Protein AF-A0A9P9TJP5-F1 (afdb_monomer_lite)

Foldseek 3Di:
DVVLLVVLVVVVVVVVVVVVVVVVVVVVVVVVVVVVPPPDDDDDDDDPPPPDDDDDDDDDDDDDDDDDPPDDDPDDDDDPDDPDDDDPPDPCVVVDPPDDPVNVVLVVVLVVLVVVLVVLVVVLVVLVVVLVVLVVVLVVLVVQLVVLVCVLVVLSVVCSVVVHPRPVVVSVVSVVSNVVSVVVNVVSVVVNVVSVVVSVVSVVVSVVSVVVSVVSVCVVVVPPPPDDPPPPPDDPDDDDDDDDDDDDDDDDDDDDDDDDD

Structure (mmCIF, N/CA/C/O backbone):
data_AF-A0A9P9TJP5-F1
#
_entry.id   AF-A0A9P9TJP5-F1
#
loop_
_atom_site.group_PDB
_atom_site.id
_atom_site.type_symbol
_atom_site.label_atom_id
_atom_site.label_alt_id
_atom_site.label_comp_id
_atom_site.label_asym_id
_atom_site.label_entity_id
_atom_site.label_seq_id
_atom_site.pdbx_PDB_ins_code
_atom_site.Cartn_x
_atom_site.Cartn_y
_atom_site.Cartn_z
_atom_site.occupancy
_atom_site.B_iso_or_equiv
_atom_site.auth_seq_id
_atom_site.auth_comp_id
_atom_site.auth_asym_id
_atom_site.auth_atom_id
_atom_site.pdbx_PDB_model_num
ATOM 1 N N . MET A 1 1 ? -28.609 -0.568 48.555 1.00 55.34 1 MET A N 1
ATOM 2 C CA . MET A 1 1 ? -27.892 0.025 47.401 1.00 55.34 1 MET A CA 1
ATOM 3 C C . MET A 1 1 ? -26.469 -0.515 47.238 1.00 55.34 1 MET A C 1
ATOM 5 O O . MET A 1 1 ? -26.142 -0.901 46.127 1.00 55.34 1 MET A O 1
ATOM 9 N N . ALA A 1 2 ? -25.665 -0.672 48.301 1.00 67.94 2 ALA A N 1
ATOM 10 C CA . ALA A 1 2 ? -24.298 -1.223 48.205 1.00 67.94 2 ALA A CA 1
ATOM 11 C C . ALA A 1 2 ? -24.188 -2.602 47.506 1.00 67.94 2 ALA A C 1
ATOM 13 O O . ALA A 1 2 ? -23.255 -2.835 46.747 1.00 67.94 2 ALA A O 1
ATOM 14 N N . SER A 1 3 ? -25.172 -3.492 47.692 1.00 76.88 3 SER A N 1
ATOM 15 C CA . SER A 1 3 ? -25.150 -4.842 47.100 1.00 76.88 3 SER A CA 1
ATOM 16 C C . SER A 1 3 ? -25.298 -4.869 45.570 1.00 76.88 3 SER A C 1
ATOM 18 O O . SER A 1 3 ? -24.754 -5.765 44.933 1.00 76.88 3 SER A O 1
ATOM 20 N N . ASN A 1 4 ? -25.989 -3.894 44.965 1.00 72.81 4 ASN A N 1
ATOM 21 C CA . ASN A 1 4 ? -26.177 -3.870 43.508 1.00 72.81 4 ASN A CA 1
ATOM 22 C C . ASN A 1 4 ? -24.937 -3.319 42.790 1.00 72.81 4 ASN A C 1
ATOM 24 O O . ASN A 1 4 ? -24.570 -3.797 41.724 1.00 72.81 4 ASN A O 1
ATOM 28 N N . LYS A 1 5 ? -24.247 -2.363 43.423 1.00 70.62 5 LYS A N 1
ATOM 29 C CA . LYS A 1 5 ? -23.007 -1.771 42.912 1.00 70.62 5 LYS A CA 1
ATOM 30 C C . LYS A 1 5 ? -21.866 -2.789 42.843 1.00 70.62 5 LYS A C 1
ATOM 32 O O . LYS A 1 5 ? -21.148 -2.814 41.854 1.00 70.62 5 LYS A O 1
ATOM 37 N N . ALA A 1 6 ? -21.760 -3.664 43.849 1.00 77.88 6 ALA A N 1
ATOM 38 C CA . ALA A 1 6 ? -20.784 -4.755 43.858 1.00 77.88 6 ALA A CA 1
ATOM 39 C C . ALA A 1 6 ? -21.024 -5.765 42.720 1.00 77.88 6 ALA A C 1
ATOM 41 O O . ALA A 1 6 ? -20.089 -6.133 42.024 1.00 77.88 6 ALA A O 1
ATOM 42 N N . LYS A 1 7 ? -22.285 -6.141 42.459 1.00 78.25 7 LYS A N 1
ATOM 43 C CA . LYS A 1 7 ? -22.620 -7.064 41.359 1.00 78.25 7 LYS A CA 1
ATOM 44 C C . LYS A 1 7 ? -22.327 -6.491 39.972 1.00 78.25 7 LYS A C 1
ATOM 46 O O . LYS A 1 7 ? -21.914 -7.232 39.090 1.00 78.25 7 LYS A O 1
ATOM 51 N N . ILE A 1 8 ? -22.567 -5.193 39.775 1.00 72.56 8 ILE A N 1
ATOM 52 C CA . ILE A 1 8 ? -22.266 -4.521 38.502 1.00 72.56 8 ILE A CA 1
ATOM 53 C C . ILE A 1 8 ? -20.749 -4.417 38.302 1.00 72.56 8 ILE A C 1
ATOM 55 O O . ILE A 1 8 ? -20.281 -4.625 37.189 1.00 72.56 8 ILE A O 1
ATOM 59 N N . ALA A 1 9 ? -19.986 -4.138 39.365 1.00 75.00 9 ALA A N 1
ATOM 60 C CA . ALA A 1 9 ? -18.526 -4.094 39.300 1.00 75.00 9 ALA A CA 1
ATOM 61 C C . ALA A 1 9 ? -17.929 -5.451 38.887 1.00 75.00 9 ALA A C 1
ATOM 63 O O . ALA A 1 9 ? -17.186 -5.493 37.912 1.00 75.00 9 ALA A O 1
ATOM 64 N N . ASP A 1 10 ? -18.349 -6.550 39.527 1.00 81.25 10 ASP A N 1
ATOM 65 C CA . ASP A 1 10 ? -17.880 -7.902 39.177 1.00 81.25 10 ASP A CA 1
ATOM 66 C C . ASP A 1 10 ? -18.183 -8.259 37.708 1.00 81.25 10 ASP A C 1
ATOM 68 O O . ASP A 1 10 ? -17.332 -8.793 37.001 1.00 81.25 10 ASP A O 1
ATOM 72 N N . GLN A 1 11 ? -19.376 -7.913 37.203 1.00 78.50 11 GLN A N 1
ATOM 73 C CA . GLN A 1 11 ? -19.731 -8.169 35.799 1.00 78.50 11 GLN A CA 1
ATOM 74 C C . GLN A 1 11 ? -18.896 -7.352 34.807 1.00 78.50 11 GLN A C 1
ATOM 76 O O . GLN A 1 11 ? -18.580 -7.840 33.722 1.00 78.50 11 GLN A O 1
ATOM 81 N N . VAL A 1 12 ? -18.557 -6.107 35.147 1.00 77.69 12 VAL A N 1
ATOM 82 C CA . VAL A 1 12 ? -17.705 -5.263 34.298 1.00 77.69 12 VAL A CA 1
ATOM 83 C C . VAL A 1 12 ? -16.277 -5.803 34.274 1.00 77.69 12 VAL A C 1
ATOM 85 O O . VAL A 1 12 ? -15.683 -5.865 33.197 1.00 77.69 12 VAL A O 1
ATOM 88 N N . ASP A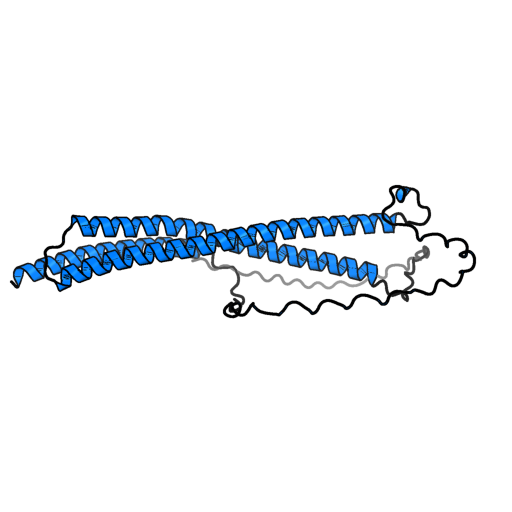 1 13 ? -15.755 -6.247 35.417 1.00 83.31 13 ASP A N 1
ATOM 89 C CA . ASP A 1 13 ? -14.414 -6.825 35.513 1.00 83.31 13 ASP A CA 1
ATOM 90 C C . ASP A 1 13 ? -14.290 -8.120 34.699 1.00 83.31 13 ASP A C 1
ATOM 92 O O . ASP A 1 13 ? -13.306 -8.287 33.976 1.00 83.31 13 ASP A O 1
ATOM 96 N N . ASP A 1 14 ? -15.310 -8.984 34.702 1.00 83.50 14 ASP A N 1
ATOM 97 C CA . ASP A 1 14 ? -15.335 -10.195 33.870 1.00 83.50 14 ASP A CA 1
ATOM 98 C C . ASP A 1 14 ? -15.292 -9.874 32.365 1.00 83.50 14 ASP A C 1
ATOM 100 O O . ASP A 1 14 ? -14.544 -10.499 31.602 1.00 83.50 14 ASP A O 1
ATOM 104 N N . VAL A 1 15 ? -16.060 -8.872 31.920 1.00 74.88 15 VAL A N 1
ATOM 105 C CA . VAL A 1 15 ? -16.084 -8.440 30.511 1.00 74.88 15 VAL A CA 1
ATOM 106 C C . VAL A 1 15 ? -14.749 -7.812 30.110 1.00 74.88 15 VAL A C 1
ATOM 108 O O . VAL A 1 15 ? -14.207 -8.129 29.047 1.00 74.88 15 VAL A O 1
ATOM 111 N N . LEU A 1 16 ? -14.183 -6.954 30.963 1.00 81.56 16 LEU A N 1
ATOM 112 C CA . LEU A 1 16 ? -12.881 -6.331 30.728 1.00 81.56 16 LEU A CA 1
ATOM 113 C C . LEU A 1 16 ? -11.752 -7.365 30.713 1.00 81.56 16 LEU A C 1
ATOM 115 O O . LEU A 1 16 ? -10.865 -7.286 29.862 1.00 81.56 16 LEU A O 1
ATOM 119 N N . TYR A 1 17 ? -11.803 -8.363 31.594 1.00 88.69 17 TYR A N 1
ATOM 120 C CA . TYR A 1 17 ? -10.845 -9.462 31.621 1.00 88.69 17 TYR A CA 1
ATOM 121 C C . TYR A 1 17 ? -10.898 -10.287 30.331 1.00 88.69 17 TYR A C 1
ATOM 123 O O . TYR A 1 17 ? -9.861 -10.540 29.710 1.00 88.69 17 TYR A O 1
ATOM 131 N N . PHE A 1 18 ? -12.099 -10.660 29.876 1.00 84.12 18 PHE A N 1
ATOM 132 C CA . PHE A 1 18 ? -12.271 -11.374 28.608 1.00 84.12 18 PHE A CA 1
ATOM 133 C C . PHE A 1 18 ? -11.741 -10.566 27.423 1.00 84.12 18 PHE A C 1
ATOM 135 O O . PHE A 1 18 ? -11.056 -11.110 26.552 1.00 84.12 18 PHE A O 1
ATOM 142 N N . TYR A 1 19 ? -12.014 -9.263 27.412 1.00 74.88 19 TYR A N 1
ATOM 143 C CA . TYR A 1 19 ? -11.527 -8.353 26.387 1.00 74.88 19 TYR A CA 1
ATOM 144 C C . TYR A 1 19 ? -9.994 -8.264 26.374 1.00 74.88 19 TYR A C 1
ATOM 146 O O . TYR A 1 19 ? -9.376 -8.442 25.322 1.00 74.88 19 TYR A O 1
ATOM 154 N N . ALA A 1 20 ? -9.369 -8.066 27.537 1.00 81.25 20 ALA A N 1
ATOM 155 C CA . ALA A 1 20 ? -7.916 -7.990 27.671 1.00 81.25 20 ALA A CA 1
ATOM 156 C C . ALA A 1 20 ? -7.234 -9.297 27.238 1.00 81.25 20 ALA A C 1
ATOM 158 O O . ALA A 1 20 ? -6.246 -9.274 26.504 1.00 81.25 20 ALA A O 1
ATOM 159 N N . LYS A 1 21 ? -7.801 -10.448 27.618 1.00 87.69 21 LYS A N 1
ATOM 160 C CA . LYS A 1 21 ? -7.305 -11.768 27.209 1.00 87.69 21 LYS A CA 1
ATOM 161 C C . LYS A 1 21 ? -7.376 -11.960 25.693 1.00 87.69 21 LYS A C 1
ATOM 163 O O . LYS A 1 21 ? -6.416 -12.441 25.092 1.00 87.69 21 LYS A O 1
ATOM 168 N N . LYS A 1 22 ? -8.483 -11.556 25.062 1.00 77.94 22 LYS A N 1
ATOM 169 C CA . LYS A 1 22 ? -8.657 -11.657 23.606 1.00 77.94 22 LYS A CA 1
ATOM 170 C C . LYS A 1 22 ? -7.701 -10.721 22.856 1.00 77.94 22 LYS A C 1
ATOM 172 O O . LYS A 1 22 ? -7.124 -11.131 21.851 1.00 77.94 22 LYS A O 1
ATOM 177 N N . GLN A 1 23 ? -7.466 -9.509 23.372 1.00 74.38 23 GLN A N 1
ATOM 178 C CA . GLN A 1 23 ? -6.441 -8.601 22.841 1.00 74.38 23 GLN A CA 1
ATOM 179 C C . GLN A 1 23 ? -5.034 -9.196 22.953 1.00 74.38 23 GLN A C 1
ATOM 181 O O . GLN A 1 23 ? -4.301 -9.195 21.970 1.00 74.38 23 GLN A O 1
ATOM 186 N N . ALA A 1 24 ? -4.666 -9.747 24.112 1.00 78.12 24 ALA A N 1
ATOM 187 C CA . ALA A 1 24 ? -3.354 -10.360 24.312 1.00 78.12 24 ALA A CA 1
ATOM 188 C C . ALA A 1 24 ? -3.109 -11.528 23.342 1.00 78.12 24 ALA A C 1
ATOM 190 O O . ALA A 1 24 ? -2.018 -11.659 22.790 1.00 78.12 24 ALA A O 1
ATOM 191 N N . GLN A 1 25 ? -4.137 -12.338 23.074 1.00 76.81 25 GLN A N 1
ATOM 192 C CA . GLN A 1 25 ? -4.056 -13.432 22.107 1.00 76.81 25 GLN A CA 1
ATOM 193 C C . GLN A 1 25 ? -3.889 -12.926 20.663 1.00 76.81 25 GLN A C 1
ATOM 195 O O . GLN A 1 25 ? -3.082 -13.473 19.913 1.00 76.81 25 GLN A O 1
ATOM 200 N N . ALA A 1 26 ? -4.589 -11.853 20.281 1.00 68.81 26 ALA A N 1
ATOM 201 C CA . ALA A 1 26 ? -4.410 -11.218 18.974 1.00 68.81 26 ALA A CA 1
ATOM 202 C C . ALA A 1 26 ? -2.996 -10.627 18.809 1.00 68.81 26 ALA A C 1
ATOM 204 O O . ALA A 1 26 ? -2.360 -10.829 17.774 1.00 68.81 26 ALA A O 1
ATOM 205 N N . SER A 1 27 ? -2.467 -9.971 19.846 1.00 69.81 27 SER A N 1
ATOM 206 C CA . SER A 1 27 ? -1.102 -9.431 19.859 1.00 69.81 27 SER A CA 1
ATOM 207 C C . SER A 1 27 ? -0.034 -10.527 19.811 1.00 69.81 27 SER A C 1
ATOM 209 O O . SER A 1 27 ? 0.959 -10.379 19.105 1.00 69.81 27 SER A O 1
ATOM 211 N N . SER A 1 28 ? -0.243 -11.651 20.506 1.00 74.62 28 SER A N 1
ATOM 212 C CA . SER A 1 28 ? 0.673 -12.801 20.479 1.00 74.62 28 SER A CA 1
ATOM 213 C C . SER A 1 28 ? 0.754 -13.441 19.090 1.00 74.62 28 SER A C 1
ATOM 215 O O . SER A 1 28 ? 1.852 -13.744 18.627 1.00 74.62 28 SER A O 1
ATOM 217 N N . ASN A 1 29 ? -0.375 -13.558 18.383 1.00 67.44 29 ASN A N 1
ATOM 218 C CA . ASN A 1 29 ? -0.398 -14.037 16.997 1.00 67.44 29 ASN A CA 1
ATOM 219 C C . ASN A 1 29 ? 0.298 -13.071 16.021 1.00 67.44 29 ASN A C 1
ATOM 221 O O . ASN A 1 29 ? 0.817 -13.506 14.995 1.00 67.44 29 ASN A O 1
ATOM 225 N N . ARG A 1 30 ? 0.317 -11.766 16.331 1.00 62.06 30 ARG A N 1
ATOM 226 C CA . ARG A 1 30 ? 1.052 -10.753 15.558 1.00 62.06 30 ARG A CA 1
ATOM 227 C C . ARG A 1 30 ? 2.561 -10.838 15.808 1.00 62.06 30 ARG A C 1
ATOM 229 O O . ARG A 1 30 ? 3.327 -10.813 14.853 1.00 62.06 30 ARG A O 1
ATOM 236 N N . ALA A 1 31 ? 2.984 -10.987 17.065 1.00 62.38 31 ALA A N 1
ATOM 237 C CA . ALA A 1 31 ? 4.399 -11.099 17.431 1.00 62.38 31 ALA A CA 1
ATOM 238 C C . ALA A 1 31 ? 5.060 -12.346 16.819 1.00 62.38 31 ALA A C 1
ATOM 240 O O . ALA A 1 31 ? 6.112 -12.236 16.199 1.00 62.38 31 ALA A O 1
ATOM 241 N N . ALA A 1 32 ? 4.384 -13.499 16.868 1.00 65.75 32 ALA A N 1
ATOM 242 C CA . ALA A 1 32 ? 4.883 -14.744 16.277 1.00 65.75 32 ALA A CA 1
ATOM 243 C C . ALA A 1 32 ? 5.072 -14.684 14.745 1.00 65.75 32 ALA A C 1
ATOM 245 O O . ALA A 1 32 ? 5.761 -15.527 14.178 1.00 65.75 32 ALA A O 1
ATOM 246 N N . ARG A 1 33 ? 4.458 -13.706 14.062 1.00 58.56 33 ARG A N 1
ATOM 247 C CA . ARG A 1 33 ? 4.657 -13.466 12.625 1.00 58.56 33 ARG A CA 1
ATOM 248 C C . ARG A 1 33 ? 5.819 -12.521 12.326 1.00 58.56 33 ARG A C 1
ATOM 250 O O . ARG A 1 33 ? 6.447 -12.682 11.287 1.00 58.56 33 ARG A O 1
ATOM 257 N N . HIS A 1 34 ? 6.119 -11.582 13.222 1.00 52.47 34 HIS A N 1
ATOM 258 C CA . HIS A 1 34 ? 7.249 -10.667 13.049 1.00 52.47 34 HIS A CA 1
ATOM 259 C C . HIS A 1 34 ? 8.606 -11.353 13.269 1.00 52.47 34 HIS A C 1
ATOM 261 O O . HIS A 1 34 ? 9.554 -11.006 12.574 1.00 52.47 34 HIS A O 1
ATOM 267 N N . ASP A 1 35 ? 8.697 -12.374 14.130 1.00 50.69 35 ASP A N 1
ATOM 268 C CA . ASP A 1 35 ? 9.959 -13.101 14.385 1.00 50.69 35 ASP A CA 1
ATOM 269 C C . ASP A 1 35 ? 10.493 -13.896 13.173 1.00 50.69 35 ASP A C 1
ATOM 271 O O . ASP A 1 35 ? 11.634 -14.346 13.184 1.00 50.69 35 ASP A O 1
ATOM 275 N N . LEU A 1 36 ? 9.711 -14.037 12.096 1.00 54.56 36 LEU A N 1
ATOM 276 C CA . LEU A 1 36 ? 10.149 -14.661 10.839 1.00 54.56 36 LEU A CA 1
ATOM 277 C C . LEU A 1 36 ? 10.711 -13.666 9.804 1.00 54.56 36 LEU A C 1
ATOM 279 O O . LEU A 1 36 ? 11.132 -14.100 8.734 1.00 54.56 36 LEU A O 1
ATOM 283 N N . LEU A 1 37 ? 10.714 -12.355 10.086 1.00 51.59 37 LEU A N 1
ATOM 284 C CA . LEU A 1 37 ? 11.046 -11.312 9.097 1.00 51.59 37 LEU A CA 1
ATOM 285 C C . LEU A 1 37 ? 12.111 -10.296 9.552 1.00 51.59 37 LEU A C 1
ATOM 287 O O . LEU A 1 37 ? 12.456 -9.391 8.792 1.00 51.59 37 LEU A O 1
ATOM 291 N N . VAL A 1 38 ? 12.679 -10.442 10.752 1.00 48.81 38 VAL A N 1
ATOM 292 C CA . VAL A 1 38 ? 13.713 -9.527 11.269 1.00 48.81 38 VAL A CA 1
ATOM 293 C C . VAL A 1 38 ? 15.116 -10.020 10.896 1.00 48.81 38 VAL A C 1
ATOM 295 O O . VAL A 1 38 ? 15.838 -10.526 11.741 1.00 48.81 38 VAL A O 1
ATOM 298 N N . GLU A 1 39 ? 15.508 -9.834 9.633 1.00 47.25 39 GLU A N 1
ATOM 299 C CA . GLU A 1 39 ? 16.928 -9.667 9.240 1.00 47.25 39 GLU A CA 1
ATOM 300 C C . GLU A 1 39 ? 17.150 -8.650 8.094 1.00 47.25 39 GLU A C 1
ATOM 302 O O . GLU A 1 39 ? 18.283 -8.437 7.670 1.00 47.25 39 GLU A O 1
ATOM 307 N N . ALA A 1 40 ? 16.122 -7.936 7.615 1.00 50.16 40 ALA A N 1
ATOM 308 C CA . ALA A 1 40 ? 16.287 -6.952 6.540 1.00 50.16 40 ALA A CA 1
ATOM 309 C C . ALA A 1 40 ? 16.298 -5.497 7.054 1.00 50.16 40 ALA A C 1
ATOM 311 O O . ALA A 1 40 ? 15.264 -4.861 7.226 1.00 50.16 40 ALA A O 1
ATOM 312 N N . ASP A 1 41 ? 17.514 -5.006 7.285 1.00 44.09 41 ASP A N 1
ATOM 313 C CA . ASP A 1 41 ? 17.998 -3.646 7.007 1.00 44.09 41 ASP A CA 1
ATOM 314 C C . ASP A 1 41 ? 17.177 -2.436 7.518 1.00 44.09 41 ASP A C 1
ATOM 316 O O . ASP A 1 41 ? 16.299 -1.871 6.861 1.00 44.09 41 ASP A O 1
ATOM 320 N N . VAL A 1 42 ? 17.562 -1.954 8.704 1.00 48.34 42 VAL A N 1
ATOM 321 C CA . VAL A 1 42 ? 17.176 -0.646 9.249 1.00 48.34 42 VAL A CA 1
ATOM 322 C C . VAL A 1 42 ? 18.023 0.438 8.573 1.00 48.34 42 VAL A C 1
ATOM 324 O O . VAL A 1 42 ? 19.074 0.829 9.079 1.00 48.34 42 VAL A O 1
ATOM 327 N N . ALA A 1 43 ? 17.559 0.960 7.438 1.00 48.50 43 ALA A N 1
ATOM 328 C CA . ALA A 1 43 ? 18.152 2.137 6.808 1.00 48.50 43 ALA A CA 1
ATOM 329 C C . ALA A 1 43 ? 17.085 3.187 6.453 1.00 48.50 43 ALA A C 1
ATOM 331 O O . ALA A 1 43 ? 16.342 3.052 5.489 1.00 48.50 43 ALA A O 1
ATOM 332 N N . SER A 1 44 ? 17.068 4.268 7.241 1.00 48.03 44 SER A N 1
ATOM 333 C CA . SER A 1 44 ? 16.574 5.612 6.898 1.00 48.03 44 SER A CA 1
ATOM 334 C C . SER A 1 44 ? 15.199 5.722 6.225 1.00 48.03 44 SER A C 1
ATOM 336 O O . SER A 1 44 ? 15.098 5.849 5.006 1.00 48.03 44 SER A O 1
ATOM 338 N N . GLN A 1 45 ? 14.139 5.849 7.029 1.00 40.75 45 GLN A N 1
ATOM 339 C CA . GLN A 1 45 ? 12.886 6.448 6.560 1.00 40.75 45 GLN A CA 1
ATOM 340 C C . GLN A 1 45 ? 13.051 7.974 6.393 1.00 40.75 45 GLN A C 1
ATOM 342 O O . GLN A 1 45 ? 13.350 8.658 7.376 1.00 40.75 45 GLN A O 1
ATOM 347 N N . PRO A 1 46 ? 12.846 8.550 5.193 1.00 47.69 46 PRO A N 1
ATOM 348 C CA . PRO A 1 46 ? 12.712 9.994 5.037 1.00 47.69 46 PRO A CA 1
ATOM 349 C C . PRO A 1 46 ? 11.342 10.460 5.560 1.00 47.69 46 PRO A C 1
ATOM 351 O O . PRO A 1 46 ? 10.308 9.872 5.246 1.00 47.69 46 PRO A O 1
ATOM 354 N N . SER A 1 47 ? 11.329 11.530 6.357 1.00 43.66 47 SER A N 1
ATOM 355 C CA . SER A 1 47 ? 10.109 12.164 6.871 1.00 43.66 47 SER A CA 1
ATOM 356 C C . SER A 1 47 ? 9.276 12.759 5.728 1.00 43.66 47 SER A C 1
ATOM 358 O O . SER A 1 47 ? 9.778 13.591 4.972 1.00 43.66 47 SER A O 1
ATOM 360 N N . PHE A 1 48 ? 8.006 12.370 5.626 1.00 48.75 48 PHE A N 1
ATOM 361 C CA . PHE A 1 48 ? 7.081 12.745 4.545 1.00 48.75 48 PHE A CA 1
ATOM 362 C C . PHE A 1 48 ? 6.158 13.942 4.877 1.00 48.75 48 PHE A C 1
ATOM 364 O O . PHE A 1 48 ? 5.120 14.109 4.245 1.00 48.75 48 PHE A O 1
ATOM 371 N N . ASP A 1 49 ? 6.525 14.809 5.824 1.00 43.53 49 ASP A N 1
ATOM 372 C CA . ASP A 1 49 ? 5.656 15.900 6.314 1.00 43.53 49 ASP A CA 1
ATOM 373 C C . ASP A 1 49 ? 5.687 17.200 5.474 1.00 43.53 49 ASP A C 1
ATOM 375 O O . ASP A 1 49 ? 5.427 18.282 5.992 1.00 43.53 49 ASP A O 1
ATOM 379 N N . ALA A 1 50 ? 5.997 17.150 4.173 1.00 49.66 50 ALA A N 1
ATOM 380 C CA . ALA A 1 50 ? 6.178 18.375 3.375 1.00 49.66 50 ALA A CA 1
ATOM 381 C C . ALA A 1 50 ? 5.608 18.311 1.948 1.00 49.66 50 ALA A C 1
ATOM 383 O O . ALA A 1 50 ? 6.283 18.687 0.991 1.00 49.66 50 ALA A O 1
ATOM 384 N N . ILE A 1 51 ? 4.368 17.845 1.779 1.00 48.16 51 ILE A N 1
ATOM 385 C CA . ILE A 1 51 ? 3.676 17.931 0.482 1.00 48.16 51 ILE A CA 1
ATOM 386 C C . ILE A 1 51 ? 2.235 18.420 0.667 1.00 48.16 51 ILE A C 1
ATOM 388 O O . ILE A 1 51 ? 1.289 17.724 0.323 1.00 48.16 51 ILE A O 1
ATOM 392 N N . ASP A 1 52 ? 2.060 19.616 1.230 1.00 45.25 52 ASP A N 1
ATOM 393 C CA . ASP A 1 52 ? 0.757 20.299 1.209 1.00 45.25 52 ASP A CA 1
ATOM 394 C C . ASP A 1 52 ? 0.908 21.808 0.954 1.00 45.25 52 ASP A C 1
ATOM 396 O O . ASP A 1 52 ? 0.390 22.655 1.672 1.00 45.25 52 ASP A O 1
ATOM 400 N N . GLU A 1 53 ? 1.685 22.154 -0.079 1.00 49.47 53 GLU A N 1
ATOM 401 C CA . GLU A 1 53 ? 1.797 23.535 -0.569 1.00 49.47 53 GLU A CA 1
ATOM 402 C C . GLU A 1 53 ? 1.939 23.585 -2.104 1.00 49.47 53 GLU A C 1
ATOM 404 O O . GLU A 1 53 ? 2.779 24.276 -2.676 1.00 49.47 53 GLU A O 1
ATOM 409 N N . LEU A 1 54 ? 1.109 22.815 -2.814 1.00 54.72 54 LEU A N 1
ATOM 410 C CA . LEU A 1 54 ? 0.931 22.965 -4.259 1.00 54.72 54 LEU A CA 1
ATOM 411 C C . LEU A 1 54 ? -0.429 23.602 -4.534 1.00 54.72 54 LEU A C 1
ATOM 413 O O . LEU A 1 54 ? -1.448 22.932 -4.430 1.00 54.72 54 LEU A O 1
ATOM 417 N N . HIS A 1 55 ? -0.394 24.893 -4.886 1.00 51.22 55 HIS A N 1
ATOM 418 C CA . HIS A 1 55 ? -1.298 25.672 -5.760 1.00 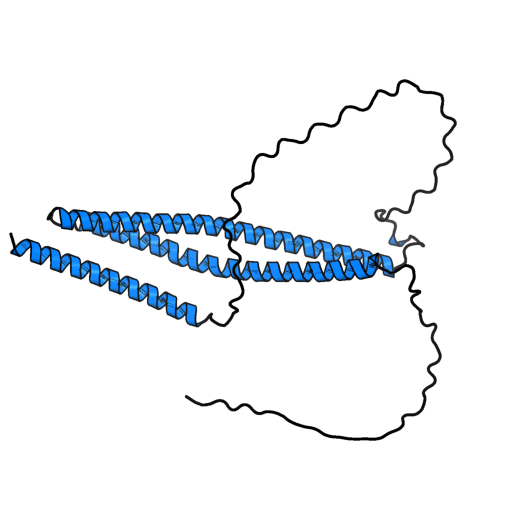51.22 55 HIS A CA 1
ATOM 419 C C . HIS A 1 55 ? -1.312 27.123 -5.241 1.00 51.22 55 HIS A C 1
ATOM 421 O O . HIS A 1 55 ? -1.702 27.385 -4.114 1.00 51.22 55 HIS A O 1
ATOM 427 N N . MET A 1 56 ? -0.861 28.139 -5.974 1.00 50.84 56 MET A N 1
ATOM 428 C CA . MET A 1 56 ? -1.410 28.598 -7.251 1.00 50.84 56 MET A CA 1
ATOM 429 C C . MET A 1 56 ? -0.324 29.375 -8.018 1.00 50.84 56 MET A C 1
ATOM 431 O O . MET A 1 56 ? -0.130 30.568 -7.786 1.00 50.84 56 MET A O 1
ATOM 435 N N . LEU A 1 57 ? 0.395 28.729 -8.940 1.00 52.09 57 LEU A N 1
ATOM 436 C CA . LEU A 1 57 ? 1.199 29.469 -9.915 1.00 52.09 57 LEU A CA 1
ATOM 437 C C . LEU A 1 57 ? 0.271 29.916 -11.047 1.00 52.09 57 LEU A C 1
ATOM 439 O O . LEU A 1 57 ? -0.289 29.090 -11.767 1.00 52.09 57 LEU A O 1
ATOM 443 N N . SER A 1 58 ? 0.081 31.231 -11.161 1.00 59.22 58 SER A N 1
ATOM 444 C CA . SER A 1 58 ? -0.669 31.869 -12.242 1.00 59.22 58 SER A CA 1
ATOM 445 C C . SER A 1 58 ? -0.194 31.367 -13.613 1.00 59.22 58 SER A C 1
ATOM 447 O O . SER A 1 58 ? 1.013 31.186 -13.804 1.00 59.22 58 SER A O 1
ATOM 449 N N . PRO A 1 59 ? -1.106 31.164 -14.582 1.00 71.06 59 PRO A N 1
ATOM 450 C CA . PRO A 1 59 ? -0.726 30.732 -15.920 1.00 71.06 59 PRO A CA 1
ATOM 451 C C . PRO A 1 59 ? 0.266 31.733 -16.538 1.00 71.06 59 PRO A C 1
ATOM 453 O O . PRO A 1 59 ? 0.102 32.946 -16.357 1.00 71.06 59 PRO A O 1
ATOM 456 N N . PRO A 1 60 ? 1.303 31.253 -17.250 1.00 75.06 60 PRO A N 1
ATOM 457 C CA . PRO A 1 60 ? 2.290 32.129 -17.862 1.00 75.06 60 PRO A CA 1
ATOM 458 C C . PRO A 1 60 ? 1.616 33.072 -18.875 1.00 75.06 60 PRO A C 1
ATOM 460 O O . PRO A 1 60 ? 0.686 32.660 -19.577 1.00 75.06 60 PRO A O 1
ATOM 463 N N . PRO A 1 61 ? 2.063 34.338 -18.966 1.00 76.00 61 PRO A N 1
ATOM 464 C CA . PRO A 1 61 ? 1.515 35.302 -19.911 1.00 76.00 61 PRO A CA 1
ATOM 465 C C . PRO A 1 61 ? 1.670 34.793 -21.348 1.00 76.00 61 PRO A C 1
ATOM 467 O O . PRO A 1 61 ? 2.737 34.319 -21.742 1.00 76.00 61 PRO A O 1
ATOM 470 N N . GLN A 1 62 ? 0.593 34.888 -22.132 1.00 75.56 62 GLN A N 1
ATOM 471 C CA . GLN A 1 62 ? 0.603 34.486 -23.537 1.00 75.56 62 GLN A CA 1
ATOM 472 C C . GLN A 1 62 ? 1.616 35.327 -24.338 1.00 75.56 62 GLN A C 1
ATOM 474 O O . GLN A 1 62 ? 1.658 36.550 -24.173 1.00 75.56 62 GLN A O 1
ATOM 479 N N . PRO A 1 63 ? 2.417 34.705 -25.222 1.00 76.50 63 PRO A N 1
ATOM 480 C CA . PRO A 1 63 ? 3.327 35.430 -26.099 1.00 76.50 63 PRO A CA 1
ATOM 481 C C . PRO A 1 63 ? 2.549 36.293 -27.103 1.00 76.50 63 PRO A C 1
ATOM 483 O O . PRO A 1 63 ? 1.530 35.874 -27.653 1.00 76.50 63 PRO A O 1
ATOM 486 N N . ALA A 1 64 ? 3.042 37.512 -27.336 1.00 77.50 64 ALA A N 1
ATOM 487 C CA . ALA A 1 64 ? 2.448 38.463 -28.271 1.00 77.50 64 ALA A CA 1
ATOM 488 C C . ALA A 1 64 ? 2.437 37.916 -29.715 1.00 77.50 64 ALA A C 1
ATOM 490 O O . ALA A 1 64 ? 3.376 37.219 -30.113 1.00 77.50 64 ALA A O 1
ATOM 491 N N . PRO A 1 65 ? 1.411 38.247 -30.523 1.00 75.81 65 PRO A N 1
ATOM 492 C CA . PRO A 1 65 ? 1.358 37.836 -31.919 1.00 75.81 65 PRO A CA 1
ATOM 493 C C . PRO A 1 65 ? 2.512 38.466 -32.720 1.00 75.81 65 PRO A C 1
ATOM 495 O O . PRO A 1 65 ? 2.854 39.632 -32.495 1.00 75.81 65 PRO A O 1
ATOM 498 N N . PRO A 1 66 ? 3.117 37.722 -33.664 1.00 77.38 66 PRO A N 1
ATOM 499 C CA . PRO A 1 66 ? 4.196 38.242 -34.489 1.00 77.38 66 PRO A CA 1
ATOM 500 C C . PRO A 1 66 ? 3.702 39.388 -35.392 1.00 77.38 66 PRO A C 1
ATOM 502 O O . PRO A 1 66 ? 2.560 39.360 -35.859 1.00 77.38 66 PRO A O 1
ATOM 505 N N . PRO A 1 67 ? 4.551 40.394 -35.670 1.00 68.56 67 PRO A N 1
ATOM 506 C CA . PRO A 1 67 ? 4.198 41.502 -36.547 1.00 68.56 67 PRO A CA 1
ATOM 507 C C . PRO A 1 67 ? 3.954 41.023 -37.985 1.00 68.56 67 PRO A C 1
ATOM 509 O O . PRO A 1 67 ? 4.750 40.273 -38.555 1.00 68.56 67 PRO A O 1
ATOM 512 N N . SER A 1 68 ? 2.860 41.500 -38.583 1.00 58.81 68 SER A N 1
ATOM 513 C CA . SER A 1 68 ? 2.485 41.233 -39.972 1.00 58.81 68 SER A CA 1
ATOM 514 C C . SER A 1 68 ? 3.560 41.734 -40.940 1.00 58.81 68 SER A C 1
ATOM 516 O O . SER A 1 68 ? 3.739 42.937 -41.130 1.00 58.81 68 SER A O 1
ATOM 518 N N . GLN A 1 69 ? 4.262 40.804 -41.588 1.00 57.59 69 GLN A N 1
ATOM 519 C CA . GLN A 1 69 ? 5.250 41.094 -42.627 1.00 57.59 69 GLN A CA 1
ATOM 520 C C . GLN A 1 69 ? 4.557 41.450 -43.953 1.00 57.59 69 GLN A C 1
ATOM 522 O O . GLN A 1 69 ? 4.493 40.655 -44.889 1.00 57.59 69 GLN A O 1
ATOM 527 N N . HIS A 1 70 ? 4.028 42.670 -44.053 1.00 55.88 70 HIS A N 1
ATOM 528 C CA . HIS A 1 70 ? 3.646 43.262 -45.335 1.00 55.88 70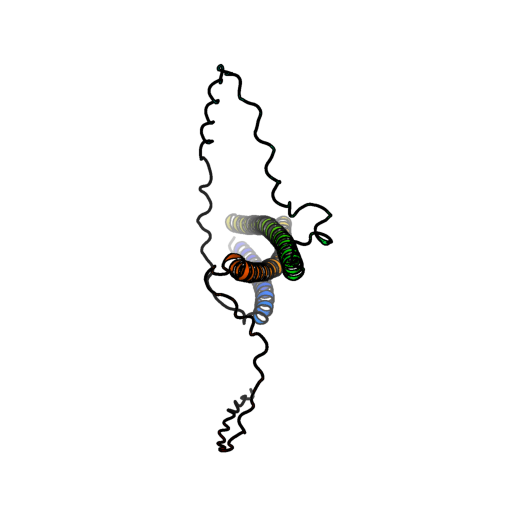 HIS A CA 1
ATOM 529 C C . HIS A 1 70 ? 4.868 43.927 -45.971 1.00 55.88 70 HIS A C 1
ATOM 531 O O . HIS A 1 70 ? 5.148 45.100 -45.752 1.00 55.88 70 HIS A O 1
ATOM 537 N N . GLY A 1 71 ? 5.617 43.151 -46.752 1.00 55.81 71 GLY A N 1
ATOM 538 C CA . GLY A 1 71 ? 6.794 43.645 -47.464 1.00 55.81 71 GLY A CA 1
ATOM 539 C C . GLY A 1 71 ? 7.411 42.578 -48.358 1.00 55.81 71 GLY A C 1
ATOM 540 O O . GLY A 1 71 ? 8.574 42.227 -48.198 1.00 55.81 71 GLY A O 1
ATOM 541 N N . ARG A 1 72 ? 6.619 42.006 -49.271 1.00 47.16 72 ARG A N 1
ATOM 542 C CA . ARG A 1 72 ? 7.082 40.977 -50.210 1.00 47.16 72 ARG A CA 1
ATOM 543 C C . ARG A 1 72 ? 7.875 41.641 -51.343 1.00 47.16 72 ARG A C 1
ATOM 545 O O . ARG A 1 72 ? 7.329 41.931 -52.402 1.00 47.16 72 ARG A O 1
ATOM 552 N N . ALA A 1 73 ? 9.158 41.906 -51.105 1.00 59.25 73 ALA A N 1
ATOM 553 C CA . ALA A 1 73 ? 10.122 42.080 -52.186 1.00 59.25 73 ALA A CA 1
ATOM 554 C C . ALA A 1 73 ? 10.308 40.722 -52.886 1.00 59.25 73 ALA A C 1
ATOM 556 O O . ALA A 1 73 ? 10.387 39.685 -52.226 1.00 59.25 73 ALA A O 1
ATOM 557 N N . ALA A 1 74 ? 10.309 40.721 -54.218 1.00 58.59 74 ALA A N 1
ATOM 558 C CA . ALA A 1 74 ? 10.466 39.519 -55.026 1.00 58.59 74 ALA A CA 1
ATOM 559 C C . ALA A 1 74 ? 11.828 38.863 -54.740 1.00 58.59 74 ALA A C 1
ATOM 561 O O . ALA A 1 74 ? 12.873 39.411 -55.088 1.00 58.59 74 ALA A O 1
ATOM 562 N N . LEU A 1 75 ? 11.805 37.709 -54.070 1.00 61.75 75 LEU A N 1
ATOM 563 C CA . LEU A 1 75 ? 12.989 36.894 -53.818 1.00 61.75 75 LEU A CA 1
ATOM 564 C C . LEU A 1 75 ? 13.395 36.172 -55.106 1.00 61.75 75 LEU A C 1
ATOM 566 O O . LEU A 1 75 ? 12.551 35.636 -55.826 1.00 61.75 75 LEU A O 1
ATOM 570 N N . ALA A 1 76 ? 14.699 36.189 -55.373 1.00 65.69 76 ALA A N 1
ATOM 571 C CA . ALA A 1 76 ? 15.369 35.404 -56.402 1.00 65.69 76 ALA A CA 1
ATOM 572 C C . ALA A 1 76 ? 14.974 33.911 -56.324 1.00 65.69 76 ALA A C 1
ATOM 574 O O . ALA A 1 76 ? 14.582 33.449 -55.247 1.00 65.69 76 ALA A O 1
ATOM 575 N N . PRO A 1 77 ? 15.071 33.147 -57.433 1.00 72.75 77 PRO A N 1
ATOM 576 C CA . PRO A 1 77 ? 14.806 31.711 -57.405 1.00 72.75 77 PRO A CA 1
ATOM 577 C C . PRO A 1 77 ? 15.652 31.043 -56.308 1.00 72.75 77 PRO A C 1
ATOM 579 O O . PRO A 1 77 ? 16.840 31.365 -56.191 1.00 72.75 77 PRO A O 1
ATOM 582 N N . PRO A 1 78 ? 15.054 30.166 -55.480 1.00 70.94 78 PRO A N 1
ATOM 583 C CA . PRO A 1 78 ? 15.778 29.506 -54.406 1.00 70.94 78 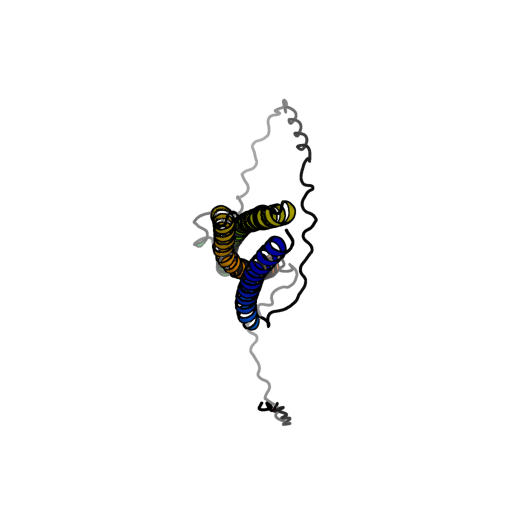PRO A CA 1
ATOM 584 C C . PRO A 1 78 ? 16.948 28.699 -54.990 1.00 70.94 78 PRO A C 1
ATOM 586 O O . PRO A 1 78 ? 16.817 28.140 -56.085 1.00 70.94 78 PRO A O 1
ATOM 589 N N . PRO A 1 79 ? 18.100 28.652 -54.298 1.00 75.12 79 PRO A N 1
ATOM 590 C CA . PRO A 1 79 ? 19.170 27.739 -54.672 1.00 75.12 79 PRO A CA 1
ATOM 591 C C . PRO A 1 79 ? 18.631 26.297 -54.695 1.00 75.12 79 PRO A C 1
ATOM 593 O O . PRO A 1 79 ? 17.715 25.990 -53.932 1.00 75.12 79 PRO A O 1
ATOM 596 N N . PRO A 1 80 ? 19.163 25.422 -55.567 1.00 72.81 80 PRO A N 1
ATOM 597 C CA . PRO A 1 80 ? 18.762 24.019 -55.609 1.00 72.81 80 PRO A CA 1
ATOM 598 C C . PRO A 1 80 ? 18.907 23.389 -54.220 1.00 72.81 80 PRO A C 1
ATOM 600 O O . PRO A 1 80 ? 19.919 23.610 -53.548 1.00 72.81 80 PRO A O 1
ATOM 603 N N . ASP A 1 81 ? 17.878 22.649 -53.799 1.00 69.62 81 ASP A N 1
ATOM 604 C CA . ASP A 1 81 ? 17.794 22.066 -52.462 1.00 69.62 81 ASP A CA 1
ATOM 605 C C . ASP A 1 81 ? 19.048 21.242 -52.153 1.00 69.62 81 ASP A C 1
ATOM 607 O O . ASP A 1 81 ? 19.453 20.362 -52.920 1.00 69.62 81 ASP A O 1
ATOM 611 N N . ALA A 1 82 ? 19.678 21.548 -51.017 1.00 67.62 82 ALA A N 1
ATOM 612 C CA . ALA A 1 82 ? 20.756 20.727 -50.491 1.00 67.62 82 ALA A CA 1
ATOM 613 C C . ALA A 1 82 ? 20.226 19.302 -50.248 1.00 67.62 82 ALA A C 1
ATOM 615 O O . ALA A 1 82 ? 19.072 19.152 -49.831 1.00 67.62 82 ALA A O 1
ATOM 616 N N . PRO A 1 83 ? 21.038 18.254 -50.485 1.00 67.31 83 PRO A N 1
ATOM 617 C CA . PRO A 1 83 ? 20.625 16.889 -50.195 1.00 67.31 83 PRO A CA 1
ATOM 618 C C . PRO A 1 83 ? 20.182 16.801 -48.733 1.00 67.31 83 PRO A C 1
ATOM 620 O O . PRO A 1 83 ? 20.931 17.167 -47.823 1.00 67.31 83 PRO A O 1
ATOM 623 N N . LEU A 1 84 ? 18.935 16.370 -48.525 1.00 63.59 84 LEU A N 1
ATOM 624 C CA . LEU A 1 84 ? 18.386 16.180 -47.190 1.00 63.59 84 LEU A CA 1
ATOM 625 C C . LEU A 1 84 ? 19.270 15.183 -46.430 1.00 63.59 84 LEU A C 1
ATOM 627 O O . LEU A 1 84 ? 19.672 14.171 -47.012 1.00 63.59 84 LEU A O 1
ATOM 631 N N . PRO A 1 85 ? 19.581 15.447 -45.148 1.00 61.62 85 PRO A N 1
ATOM 632 C CA . PRO A 1 85 ? 20.321 14.486 -44.351 1.00 61.62 85 PRO A CA 1
ATOM 633 C C . PRO A 1 85 ? 19.553 13.155 -44.323 1.00 61.62 85 PRO A C 1
ATOM 635 O O . PRO A 1 85 ? 18.317 13.173 -44.259 1.00 61.62 85 PRO A O 1
ATOM 638 N N . PRO A 1 86 ? 20.254 12.009 -44.377 1.00 58.72 86 PRO A N 1
ATOM 639 C CA . PRO A 1 86 ? 19.611 10.705 -44.330 1.00 58.72 86 PRO A CA 1
ATOM 640 C C . PRO A 1 86 ? 18.752 10.603 -43.066 1.00 58.72 86 PRO A C 1
ATOM 642 O O . PRO A 1 86 ? 19.215 10.834 -41.947 1.00 58.72 86 PRO A O 1
ATOM 645 N N . SER A 1 87 ? 17.467 10.313 -43.264 1.00 54.72 87 SER A N 1
ATOM 646 C CA . SER A 1 87 ? 16.521 10.118 -42.172 1.00 54.72 87 SER A CA 1
ATOM 647 C C . SER A 1 87 ? 16.699 8.718 -41.594 1.00 54.72 87 SER A C 1
ATOM 649 O O . SER A 1 87 ? 16.536 7.714 -42.285 1.00 54.72 87 SER A O 1
ATOM 651 N N . ILE A 1 88 ? 16.958 8.652 -40.292 1.00 56.94 88 ILE A N 1
ATOM 652 C CA . ILE A 1 88 ? 17.015 7.413 -39.496 1.00 56.94 88 ILE A CA 1
ATOM 653 C C . ILE A 1 88 ? 15.650 6.711 -39.339 1.00 56.94 88 ILE A C 1
ATOM 655 O O . ILE A 1 88 ? 15.580 5.661 -38.710 1.00 56.94 88 ILE A O 1
ATOM 659 N N . PHE A 1 89 ? 14.572 7.238 -39.932 1.00 56.19 89 PHE A N 1
ATOM 660 C CA . PHE A 1 89 ? 13.215 6.678 -39.826 1.00 56.19 89 PHE A CA 1
ATOM 661 C C . PHE A 1 89 ? 12.642 6.138 -41.149 1.00 56.19 89 PHE A C 1
ATOM 663 O O . PHE A 1 89 ? 11.450 5.852 -41.234 1.00 56.19 89 PHE A O 1
ATOM 670 N N . THR A 1 90 ? 13.452 6.017 -42.202 1.00 54.47 90 THR A N 1
ATOM 671 C CA . THR A 1 90 ? 13.006 5.475 -43.497 1.00 54.47 90 THR A CA 1
ATOM 672 C C . THR A 1 90 ? 13.200 3.956 -43.573 1.00 54.47 90 THR A C 1
ATOM 674 O O . THR A 1 90 ? 14.273 3.455 -43.258 1.00 54.47 90 THR A O 1
ATOM 677 N N . ASN A 1 91 ? 12.199 3.219 -44.074 1.00 51.34 91 ASN A N 1
ATOM 678 C CA . ASN A 1 91 ? 12.177 1.744 -44.206 1.00 51.34 91 ASN A CA 1
ATOM 679 C C . ASN A 1 91 ? 13.276 1.131 -45.120 1.00 51.34 91 ASN A C 1
ATOM 681 O O . ASN A 1 91 ? 13.205 -0.049 -45.448 1.00 51.34 91 ASN A O 1
ATOM 685 N N . GLY A 1 92 ? 14.261 1.916 -45.572 1.00 49.31 92 GLY A N 1
ATOM 686 C CA . GLY A 1 92 ? 15.356 1.503 -46.462 1.00 49.31 92 GLY A CA 1
ATOM 687 C C . GLY A 1 92 ? 16.744 1.466 -45.812 1.00 49.31 92 GLY A C 1
ATOM 688 O O . GLY A 1 92 ? 17.721 1.243 -46.516 1.00 49.31 92 GLY A O 1
ATOM 689 N N . ILE A 1 93 ? 16.851 1.678 -44.495 1.00 52.75 93 ILE A N 1
ATOM 690 C CA . ILE A 1 93 ? 18.136 1.796 -43.775 1.00 52.75 93 ILE A CA 1
ATOM 691 C C . ILE A 1 93 ? 18.994 0.527 -43.845 1.00 52.75 93 ILE A C 1
ATOM 693 O O . ILE A 1 93 ? 20.217 0.614 -43.822 1.00 52.75 93 ILE A O 1
ATOM 697 N N . GLU A 1 94 ? 18.387 -0.651 -43.994 1.00 52.06 94 GLU A N 1
ATOM 698 C CA . GLU A 1 94 ? 19.143 -1.900 -44.166 1.00 52.06 94 GLU A CA 1
ATOM 699 C C . GLU A 1 94 ? 19.951 -1.943 -45.476 1.00 52.06 94 GLU A C 1
ATOM 701 O O . GLU A 1 94 ? 20.916 -2.700 -45.572 1.00 52.06 94 GLU A O 1
ATOM 706 N N . ALA A 1 95 ? 19.583 -1.123 -46.468 1.00 54.31 95 ALA A N 1
ATOM 707 C CA . ALA A 1 95 ? 20.272 -0.997 -47.752 1.00 54.31 95 ALA A CA 1
ATOM 708 C C . ALA A 1 95 ? 21.124 0.284 -47.863 1.00 54.31 95 ALA A C 1
ATOM 710 O O . ALA A 1 95 ? 21.711 0.528 -48.917 1.00 54.31 95 ALA A O 1
ATOM 711 N N . ASP A 1 96 ? 21.181 1.107 -46.809 1.00 54.56 96 ASP A N 1
ATOM 712 C CA . ASP A 1 96 ? 21.897 2.381 -46.823 1.00 54.56 96 ASP A CA 1
ATOM 713 C C . ASP A 1 96 ? 23.397 2.140 -46.578 1.00 54.56 96 ASP A C 1
ATOM 715 O O . ASP A 1 96 ? 23.819 1.759 -45.485 1.00 54.56 96 ASP A O 1
ATOM 719 N N . GLU A 1 97 ? 24.214 2.348 -47.616 1.00 55.03 97 GLU A N 1
ATOM 720 C CA . GLU A 1 97 ? 25.671 2.107 -47.643 1.00 55.03 97 GLU A CA 1
ATOM 721 C C . GLU A 1 97 ? 26.429 2.875 -46.536 1.00 55.03 97 GLU A C 1
ATOM 723 O O . GLU A 1 97 ? 27.553 2.529 -46.170 1.00 55.03 97 GLU A O 1
ATOM 728 N N . TYR A 1 98 ? 25.790 3.897 -45.959 1.00 54.41 98 TYR A N 1
ATOM 729 C CA . TYR A 1 98 ? 26.355 4.791 -44.954 1.00 54.41 98 TYR A CA 1
ATOM 730 C C . TYR A 1 98 ? 26.069 4.393 -43.499 1.00 54.41 98 TYR A C 1
ATOM 732 O O . TYR A 1 98 ? 26.726 4.922 -42.596 1.00 54.41 98 TYR A O 1
ATOM 740 N N . LEU A 1 99 ? 25.142 3.462 -43.231 1.00 60.22 99 LEU A N 1
ATOM 741 C CA . LEU A 1 99 ? 24.916 2.956 -41.875 1.00 60.22 99 LEU A CA 1
ATOM 742 C C . LEU A 1 99 ? 25.759 1.700 -41.644 1.00 60.22 99 LEU A C 1
ATOM 744 O O . LEU A 1 99 ? 25.478 0.621 -42.163 1.00 60.22 99 LEU A O 1
ATOM 748 N N . CYS A 1 100 ? 26.808 1.810 -40.824 1.00 68.81 100 CYS A N 1
ATOM 749 C CA . CYS A 1 100 ? 27.583 0.625 -40.478 1.00 68.81 100 CYS A CA 1
ATOM 750 C C . CYS A 1 100 ? 26.694 -0.349 -39.677 1.00 68.81 100 CYS A C 1
ATOM 752 O O . CYS A 1 100 ? 26.039 0.037 -38.707 1.00 68.81 100 CYS A O 1
ATOM 754 N N . ASN A 1 101 ? 26.668 -1.626 -40.072 1.00 73.19 101 ASN A N 1
ATOM 755 C CA . ASN A 1 101 ? 25.890 -2.684 -39.409 1.00 73.19 101 ASN A CA 1
ATOM 756 C C . ASN A 1 101 ? 26.066 -2.694 -37.862 1.00 73.19 101 ASN A C 1
ATOM 758 O O . ASN A 1 101 ? 25.071 -2.823 -37.145 1.00 73.19 101 ASN A O 1
ATOM 762 N N . PRO A 1 102 ? 27.274 -2.443 -37.305 1.00 75.62 102 PRO A N 1
ATOM 763 C CA . PRO A 1 102 ? 27.445 -2.244 -35.863 1.00 75.62 102 PRO A CA 1
ATOM 764 C C . PRO A 1 102 ? 26.636 -1.080 -35.267 1.00 75.62 102 PRO A C 1
ATOM 766 O O . PRO A 1 102 ? 26.056 -1.243 -34.197 1.00 75.62 102 PRO A O 1
ATOM 769 N N . ALA A 1 103 ? 26.563 0.074 -35.936 1.00 74.00 103 ALA A N 1
ATOM 770 C CA . ALA A 1 103 ? 25.795 1.226 -35.462 1.00 74.00 103 ALA A CA 1
ATOM 771 C C . ALA A 1 103 ? 24.286 0.945 -35.475 1.00 74.00 103 ALA A C 1
ATOM 773 O O . ALA A 1 103 ? 23.596 1.310 -34.526 1.00 74.00 103 ALA A O 1
ATOM 774 N N . PHE A 1 104 ? 23.787 0.235 -36.493 1.00 78.75 104 PHE A N 1
ATOM 775 C CA . PHE A 1 104 ? 22.382 -0.177 -36.561 1.00 78.75 104 PHE A CA 1
ATOM 776 C C . PHE A 1 104 ? 21.993 -1.136 -35.423 1.00 78.75 104 PHE A C 1
ATOM 778 O O . PHE A 1 104 ? 20.976 -0.941 -34.754 1.00 78.75 104 PHE A O 1
ATOM 785 N N . LYS A 1 105 ? 22.827 -2.149 -35.148 1.00 80.94 105 LYS A N 1
ATOM 786 C CA . LYS A 1 105 ? 22.607 -3.081 -34.027 1.00 80.94 105 LYS A CA 1
ATOM 787 C C . LYS A 1 105 ? 22.592 -2.363 -32.682 1.00 80.94 105 LYS A C 1
ATOM 789 O O . LYS A 1 105 ? 21.725 -2.624 -31.857 1.00 80.94 105 LYS A O 1
ATOM 794 N N . LEU A 1 106 ? 23.534 -1.444 -32.481 1.00 78.31 106 LEU A N 1
ATOM 795 C CA . LEU A 1 106 ? 23.616 -0.638 -31.265 1.00 78.31 106 LEU A CA 1
ATOM 796 C C . LEU A 1 106 ? 22.402 0.275 -31.094 1.00 78.31 106 LEU A C 1
ATOM 798 O O . LEU A 1 106 ? 21.864 0.364 -29.996 1.00 78.31 106 LEU A O 1
ATOM 802 N N . HIS A 1 107 ? 21.959 0.925 -32.171 1.00 80.62 107 HIS A N 1
ATOM 803 C CA . HIS A 1 107 ? 20.741 1.728 -32.172 1.00 80.62 107 HIS A CA 1
ATOM 804 C C . HIS A 1 107 ? 19.547 0.877 -31.734 1.00 80.62 107 HIS A C 1
ATOM 806 O O . HIS A 1 107 ? 18.910 1.203 -30.740 1.00 80.62 107 HIS A O 1
ATOM 812 N N . THR A 1 108 ? 19.311 -0.255 -32.401 1.00 86.19 108 THR A N 1
ATOM 813 C CA . THR A 1 108 ? 18.220 -1.186 -32.062 1.00 86.19 108 THR A CA 1
ATOM 814 C C . THR A 1 108 ? 18.273 -1.605 -30.591 1.00 86.19 108 THR A C 1
ATOM 816 O O . THR A 1 108 ? 17.282 -1.466 -29.886 1.00 86.19 108 THR A O 1
ATOM 819 N N . GLN A 1 109 ? 19.456 -1.972 -30.086 1.00 87.06 109 GLN A N 1
ATOM 820 C CA . GLN A 1 109 ? 19.639 -2.350 -28.684 1.00 87.06 109 GLN A CA 1
ATOM 821 C C . GLN A 1 109 ? 19.280 -1.227 -27.697 1.00 87.06 109 GLN A C 1
ATOM 823 O O . GLN A 1 109 ? 18.686 -1.496 -26.659 1.00 87.06 109 GLN A O 1
ATOM 828 N N . VAL A 1 110 ? 19.617 0.031 -28.003 1.00 86.56 110 VAL A N 1
ATOM 829 C CA . VAL A 1 110 ? 19.245 1.176 -27.153 1.00 86.56 110 VAL A CA 1
ATOM 830 C C . VAL A 1 110 ? 17.729 1.382 -27.134 1.00 86.56 110 VAL A C 1
ATOM 832 O O . VAL A 1 110 ? 17.180 1.708 -26.083 1.00 86.56 110 VAL A O 1
ATOM 835 N N . PHE A 1 111 ? 17.047 1.190 -28.266 1.00 88.06 111 PHE A N 1
ATOM 836 C CA . PHE A 1 111 ? 15.586 1.274 -28.320 1.00 88.06 111 PHE A CA 1
ATOM 837 C C . PHE A 1 111 ? 14.915 0.120 -27.573 1.00 88.06 111 PHE A C 1
ATOM 839 O O . PHE A 1 111 ? 13.947 0.369 -26.859 1.00 88.06 111 PHE A O 1
ATOM 846 N N . ASP A 1 112 ? 15.456 -1.094 -27.663 1.00 91.56 112 ASP A N 1
ATOM 847 C CA . ASP A 1 112 ? 14.969 -2.248 -26.899 1.00 91.56 112 ASP A CA 1
ATOM 848 C C . ASP A 1 112 ? 15.144 -2.029 -25.386 1.00 91.56 112 ASP A C 1
ATOM 850 O O . ASP A 1 112 ? 14.206 -2.232 -24.613 1.00 91.56 112 ASP A O 1
ATOM 854 N N . ASP A 1 113 ? 16.315 -1.540 -24.953 1.00 91.06 113 ASP A N 1
ATOM 855 C CA . ASP A 1 113 ? 16.569 -1.197 -23.547 1.00 91.06 113 ASP A CA 1
ATOM 856 C C . ASP A 1 113 ? 15.606 -0.096 -23.056 1.00 91.06 113 ASP A C 1
ATOM 858 O O . ASP A 1 113 ? 15.121 -0.142 -21.923 1.00 91.06 113 ASP A O 1
ATOM 862 N N . LEU A 1 114 ? 15.330 0.910 -23.898 1.00 92.25 114 LEU A N 1
ATOM 863 C CA . LEU A 1 114 ? 14.409 2.000 -23.576 1.00 92.25 114 LEU A CA 1
ATOM 864 C C . LEU A 1 114 ? 12.960 1.505 -23.486 1.00 92.25 114 LEU A C 1
ATOM 866 O O . LEU A 1 114 ? 12.238 1.925 -22.585 1.00 92.25 114 LEU A O 1
ATOM 870 N N . ALA A 1 115 ? 12.542 0.610 -24.382 1.00 93.12 115 ALA A N 1
ATOM 871 C CA . ALA A 1 115 ? 11.219 -0.003 -24.341 1.00 93.12 115 ALA A CA 1
ATOM 872 C C . ALA A 1 115 ? 11.026 -0.799 -23.042 1.00 93.12 115 ALA A C 1
ATOM 874 O O . ALA A 1 115 ? 10.063 -0.556 -22.316 1.00 93.12 115 ALA A O 1
ATOM 875 N N . ALA A 1 116 ? 11.999 -1.645 -22.682 1.00 94.56 116 ALA A N 1
ATOM 876 C CA . ALA A 1 116 ? 11.981 -2.382 -21.419 1.00 94.56 116 ALA A CA 1
ATOM 877 C C . ALA A 1 116 ? 11.925 -1.444 -20.201 1.00 94.56 116 ALA A C 1
ATOM 879 O O . ALA A 1 116 ? 11.202 -1.702 -19.239 1.00 94.56 116 ALA A O 1
ATOM 880 N N . PHE A 1 117 ? 12.656 -0.325 -20.241 1.00 94.38 117 PHE A N 1
ATOM 881 C CA . PHE A 1 117 ? 12.603 0.694 -19.193 1.00 94.38 117 PHE A CA 1
ATOM 882 C C . PHE A 1 117 ? 11.221 1.330 -19.054 1.00 94.38 117 PHE A C 1
ATOM 884 O O . PHE A 1 117 ? 10.732 1.474 -17.934 1.00 94.38 117 PHE A O 1
ATOM 891 N N . VAL A 1 118 ? 10.567 1.671 -20.164 1.00 94.75 118 VAL A N 1
ATOM 892 C CA . VAL A 1 118 ? 9.204 2.218 -20.145 1.00 94.75 118 VAL A CA 1
ATOM 893 C C . VAL A 1 118 ? 8.210 1.194 -19.593 1.00 94.75 118 VAL A C 1
ATOM 895 O O . VAL A 1 118 ? 7.400 1.549 -18.737 1.00 94.75 118 VAL A O 1
ATOM 898 N N . ASP A 1 119 ? 8.296 -0.072 -20.000 1.00 95.19 119 ASP A N 1
ATOM 899 C CA . ASP A 1 119 ? 7.428 -1.135 -19.477 1.00 95.19 119 ASP A CA 1
ATOM 900 C C . ASP A 1 119 ? 7.577 -1.291 -17.956 1.00 95.19 119 ASP A C 1
ATOM 902 O O . ASP A 1 119 ? 6.583 -1.358 -17.222 1.00 95.19 119 ASP A O 1
ATOM 906 N N . GLN A 1 120 ? 8.818 -1.246 -17.465 1.00 96.19 120 GLN A N 1
ATOM 907 C CA . GLN A 1 120 ? 9.112 -1.284 -16.036 1.00 96.19 120 GLN A CA 1
ATOM 908 C C . GLN A 1 120 ? 8.555 -0.055 -15.297 1.00 96.19 120 GLN A C 1
ATOM 910 O O . GLN A 1 120 ? 7.990 -0.185 -14.208 1.00 96.19 120 GLN A O 1
ATOM 915 N N . GLN A 1 121 ? 8.624 1.142 -15.894 1.00 94.50 121 GLN A N 1
ATOM 916 C CA . GLN A 1 121 ? 7.988 2.342 -15.333 1.00 94.50 121 GLN A CA 1
ATOM 917 C C . GLN A 1 121 ? 6.469 2.195 -15.225 1.00 94.50 121 GLN A C 1
ATOM 919 O O . GLN A 1 121 ? 5.890 2.593 -14.211 1.00 94.50 121 GLN A O 1
ATOM 924 N N . VAL A 1 122 ? 5.817 1.616 -16.238 1.00 94.12 122 VAL A N 1
ATOM 925 C CA . VAL A 1 122 ? 4.368 1.371 -16.213 1.00 94.12 122 VAL A CA 1
ATOM 926 C C . VAL A 1 122 ? 4.001 0.401 -15.089 1.00 94.12 122 VAL A C 1
ATOM 928 O O . VAL A 1 122 ? 3.025 0.639 -14.374 1.00 94.12 122 VAL A O 1
ATOM 931 N N . LYS A 1 123 ? 4.781 -0.669 -14.899 1.00 94.38 123 LYS A N 1
ATOM 932 C CA . LYS A 1 123 ? 4.585 -1.636 -13.810 1.00 94.38 123 LYS A CA 1
ATOM 933 C C . LYS A 1 123 ? 4.708 -0.971 -12.435 1.00 94.38 123 LYS A C 1
ATOM 935 O O . LYS A 1 123 ? 3.792 -1.084 -11.623 1.00 94.38 123 LYS A O 1
ATOM 940 N N . MET A 1 124 ? 5.779 -0.208 -12.212 1.00 96.31 124 MET A N 1
ATOM 941 C CA . MET A 1 124 ? 5.993 0.541 -10.969 1.00 96.31 124 MET A CA 1
ATOM 942 C C . MET A 1 124 ? 4.873 1.567 -10.722 1.00 96.31 124 MET A C 1
ATOM 944 O O . MET A 1 124 ? 4.407 1.715 -9.594 1.00 96.31 124 MET A O 1
ATOM 948 N N . PHE A 1 125 ? 4.399 2.263 -11.761 1.00 94.44 125 PHE A N 1
ATOM 949 C CA . PHE A 1 125 ? 3.303 3.226 -11.629 1.00 94.44 125 PHE A CA 1
ATOM 950 C C . PHE A 1 125 ? 1.998 2.567 -11.166 1.00 94.44 125 PHE A C 1
ATOM 952 O O . PHE A 1 125 ? 1.354 3.083 -10.255 1.00 94.44 125 PHE A O 1
ATOM 959 N N . LYS A 1 126 ? 1.629 1.419 -11.750 1.00 95.25 126 LYS A N 1
ATOM 960 C CA . LYS A 1 126 ? 0.450 0.649 -11.320 1.00 95.25 126 LYS A CA 1
ATOM 961 C C . LYS A 1 126 ? 0.564 0.239 -9.855 1.00 95.25 126 LYS A C 1
ATOM 963 O O . LYS A 1 126 ? -0.345 0.500 -9.083 1.00 95.25 126 LYS A O 1
ATOM 968 N N . LEU A 1 127 ? 1.721 -0.287 -9.458 1.00 96.56 127 LEU A N 1
ATOM 969 C CA . LEU A 1 127 ? 1.948 -0.714 -8.081 1.00 96.56 127 LEU A CA 1
ATOM 970 C C . LEU A 1 127 ? 1.868 0.452 -7.081 1.00 96.56 127 LEU A C 1
ATOM 972 O O . LEU A 1 127 ? 1.285 0.315 -6.009 1.00 96.56 127 LEU A O 1
ATOM 976 N N . ARG A 1 128 ? 2.390 1.633 -7.441 1.00 96.81 128 ARG A N 1
ATOM 977 C CA . ARG A 1 128 ? 2.230 2.850 -6.626 1.00 96.81 128 ARG A CA 1
ATOM 978 C C . ARG A 1 128 ? 0.768 3.255 -6.476 1.00 96.81 128 ARG A C 1
ATOM 980 O O . ARG A 1 128 ? 0.379 3.673 -5.387 1.00 96.81 128 ARG A O 1
ATOM 987 N N . LEU A 1 129 ? -0.019 3.153 -7.546 1.00 96.38 129 LEU A N 1
ATOM 988 C CA . LEU A 1 129 ? -1.448 3.449 -7.501 1.00 96.38 129 LEU A CA 1
ATOM 989 C C . LEU A 1 129 ? -2.173 2.469 -6.569 1.00 96.38 129 LEU A C 1
ATOM 991 O O . LEU A 1 129 ? -2.872 2.912 -5.661 1.00 96.38 129 LEU A O 1
ATOM 995 N N . ASP A 1 130 ? -1.913 1.168 -6.709 1.00 95.69 130 ASP A N 1
ATOM 996 C CA . ASP A 1 130 ? -2.509 0.126 -5.866 1.00 95.69 130 ASP A CA 1
ATOM 997 C C . ASP A 1 130 ? -2.178 0.342 -4.378 1.00 95.69 130 ASP A C 1
ATOM 999 O O . ASP A 1 130 ? -3.042 0.218 -3.507 1.00 95.69 130 ASP A O 1
ATOM 1003 N N . ILE A 1 131 ? -0.937 0.724 -4.060 1.00 97.31 131 ILE A N 1
ATOM 1004 C CA . ILE A 1 131 ? -0.523 1.059 -2.688 1.00 97.31 131 ILE A CA 1
ATOM 1005 C C . ILE A 1 131 ? -1.253 2.301 -2.176 1.00 97.31 131 ILE A C 1
ATOM 1007 O O . ILE A 1 131 ? -1.684 2.324 -1.023 1.00 97.31 131 ILE A O 1
ATOM 1011 N N . GLN A 1 132 ? -1.416 3.339 -3.000 1.00 97.19 132 GLN A N 1
ATOM 1012 C CA . GLN A 1 132 ? -2.150 4.542 -2.602 1.00 97.19 132 GLN A CA 1
ATOM 1013 C C . GLN A 1 132 ? -3.624 4.238 -2.315 1.00 97.19 132 GLN A C 1
ATOM 1015 O O . GLN A 1 132 ? -4.145 4.678 -1.287 1.00 97.19 132 GLN A O 1
ATOM 1020 N N . GLU A 1 133 ? -4.277 3.452 -3.169 1.00 96.00 133 GLU A N 1
ATOM 1021 C CA . GLU A 1 133 ? -5.660 3.011 -2.967 1.00 96.00 133 GLU A CA 1
ATOM 1022 C C . GLU A 1 133 ? -5.800 2.192 -1.678 1.00 96.00 133 GLU A C 1
ATOM 1024 O O . GLU A 1 133 ? -6.664 2.482 -0.842 1.00 96.00 133 GLU A O 1
ATOM 1029 N N . ASN A 1 134 ? -4.893 1.236 -1.451 1.00 97.50 134 ASN A N 1
ATOM 1030 C CA . ASN A 1 134 ? -4.886 0.440 -0.227 1.00 97.50 134 ASN A CA 1
ATOM 1031 C C . ASN A 1 134 ? -4.612 1.283 1.020 1.00 97.50 134 ASN A C 1
ATOM 1033 O O . ASN A 1 134 ? -5.265 1.084 2.041 1.00 97.50 134 ASN A O 1
ATOM 1037 N N . ARG A 1 135 ? -3.718 2.274 0.953 1.00 96.88 135 ARG A N 1
ATOM 1038 C CA . ARG A 1 135 ? -3.438 3.181 2.074 1.00 96.88 135 ARG A CA 1
ATOM 1039 C C . ARG A 1 135 ? -4.677 3.982 2.473 1.00 96.88 135 ARG A C 1
ATOM 1041 O O . ARG A 1 135 ? -4.965 4.121 3.664 1.00 96.88 135 ARG A O 1
ATOM 1048 N N . VAL A 1 136 ? -5.433 4.483 1.495 1.00 97.69 136 VAL A N 1
ATOM 1049 C CA . VAL A 1 136 ? -6.707 5.176 1.747 1.00 97.69 136 VAL A CA 1
ATOM 1050 C C . VAL A 1 136 ? -7.736 4.214 2.342 1.00 97.69 136 VAL A C 1
ATOM 1052 O O . VAL A 1 136 ? -8.398 4.555 3.326 1.00 97.69 136 VAL A O 1
ATOM 1055 N N . ASN A 1 137 ? -7.845 2.997 1.804 1.00 97.75 137 ASN A N 1
ATOM 1056 C CA . ASN A 1 137 ? -8.768 1.991 2.325 1.00 97.75 137 ASN A CA 1
ATOM 1057 C C . ASN A 1 137 ? -8.421 1.568 3.765 1.00 97.75 137 ASN A C 1
ATOM 1059 O O . ASN A 1 137 ? -9.305 1.531 4.619 1.00 97.75 137 ASN A O 1
ATOM 1063 N N . LEU A 1 138 ? -7.145 1.329 4.073 1.00 97.56 138 LEU A N 1
ATOM 1064 C CA . LEU A 1 138 ? -6.678 1.008 5.424 1.00 97.56 138 LEU A CA 1
ATOM 1065 C C . LEU A 1 138 ? -6.954 2.133 6.411 1.00 97.56 138 LEU A C 1
ATOM 1067 O O . LEU A 1 138 ? -7.381 1.869 7.535 1.00 97.56 138 LEU A O 1
ATOM 1071 N N . LYS A 1 139 ? -6.754 3.390 5.997 1.00 97.94 139 LYS A N 1
ATOM 1072 C CA . LYS A 1 139 ? -7.117 4.550 6.814 1.00 97.94 139 LYS A CA 1
ATOM 1073 C C . LYS A 1 139 ? -8.610 4.531 7.150 1.00 97.94 139 LYS A C 1
ATOM 1075 O O . LYS A 1 139 ? -8.957 4.623 8.325 1.00 97.94 139 LYS A O 1
ATOM 1080 N N . ARG A 1 140 ? -9.476 4.325 6.151 1.00 98.31 140 ARG A N 1
ATOM 1081 C CA . ARG A 1 140 ? -10.932 4.212 6.344 1.00 98.31 140 ARG A CA 1
ATOM 1082 C C . ARG A 1 140 ? -11.299 3.069 7.298 1.00 98.31 140 ARG A C 1
ATOM 1084 O O . ARG A 1 140 ? -12.107 3.266 8.199 1.00 98.31 140 ARG A O 1
ATOM 1091 N N . LEU A 1 141 ? -10.707 1.886 7.125 1.00 97.75 141 LEU A N 1
ATOM 1092 C CA . LEU A 1 141 ? -10.954 0.727 7.992 1.00 97.75 141 LEU A CA 1
ATOM 1093 C C . LEU A 1 141 ? -10.483 0.979 9.433 1.00 97.75 141 LEU A C 1
ATOM 1095 O O . LEU A 1 141 ? -11.170 0.611 10.382 1.00 97.75 141 LEU A O 1
ATOM 1099 N N . ARG A 1 142 ? -9.344 1.655 9.618 1.00 98.00 142 ARG A N 1
ATOM 1100 C CA . ARG A 1 142 ? -8.844 2.045 10.945 1.00 98.00 142 ARG A CA 1
ATOM 1101 C C . ARG A 1 142 ? -9.779 3.038 11.636 1.00 98.00 142 ARG A C 1
ATOM 1103 O O . ARG A 1 142 ? -10.035 2.905 12.832 1.00 98.00 142 ARG A O 1
ATOM 1110 N N . GLU A 1 143 ? -10.291 4.019 10.898 1.00 98.06 143 GLU A N 1
ATOM 1111 C CA . GLU A 1 143 ? -11.295 4.968 11.394 1.00 98.06 143 GLU A CA 1
ATOM 1112 C C . GLU A 1 143 ? -12.592 4.249 11.789 1.00 98.06 143 GLU A C 1
ATOM 1114 O O . GLU A 1 143 ? -13.168 4.54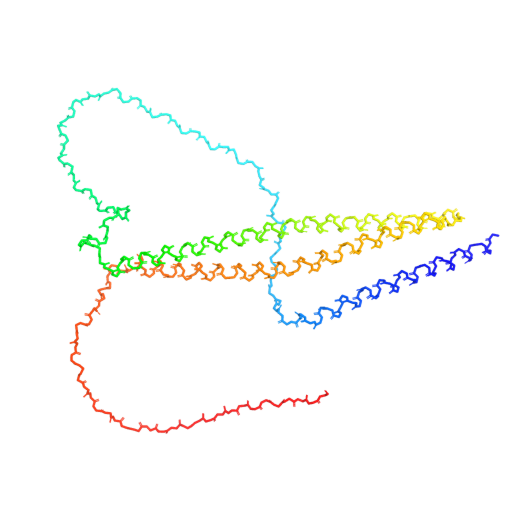5 12.834 1.00 98.06 143 GLU A O 1
ATOM 1119 N N . GLU A 1 144 ? -13.020 3.260 11.005 1.00 98.38 144 GLU A N 1
ATOM 1120 C CA . GLU A 1 144 ? -14.186 2.424 11.298 1.00 98.38 144 GLU A CA 1
ATOM 1121 C C . GLU A 1 144 ? -14.009 1.592 12.577 1.00 98.38 144 GLU A C 1
ATOM 1123 O O . GLU A 1 144 ? -14.881 1.635 13.446 1.00 98.38 144 GLU A O 1
ATOM 1128 N N . VAL A 1 145 ? -12.860 0.926 12.746 1.00 98.25 145 VAL A N 1
ATOM 1129 C CA . VAL A 1 145 ? -12.504 0.227 13.995 1.00 98.25 145 VAL A CA 1
ATOM 1130 C C . VAL A 1 145 ? -12.533 1.193 15.178 1.00 98.25 145 VAL A C 1
ATOM 1132 O O . VAL A 1 145 ? -13.166 0.911 16.194 1.00 98.25 145 VAL A O 1
ATOM 1135 N N . SER A 1 146 ? -11.896 2.359 15.038 1.00 98.06 146 SER A N 1
ATOM 1136 C CA . SER A 1 146 ? -11.850 3.366 16.098 1.00 98.06 146 SER A CA 1
ATOM 1137 C C . SER A 1 146 ? -13.244 3.865 16.479 1.00 98.06 146 SER A C 1
ATOM 1139 O O . SER A 1 146 ? -13.538 3.980 17.668 1.00 98.06 146 SER A O 1
ATOM 1141 N N . ARG A 1 147 ? -14.116 4.119 15.497 1.00 98.44 147 ARG A N 1
ATOM 1142 C CA . ARG A 1 147 ? -15.508 4.524 15.725 1.00 98.44 147 ARG A CA 1
ATOM 1143 C C . ARG A 1 147 ? -16.267 3.466 16.525 1.00 98.44 147 ARG A C 1
ATOM 1145 O O . ARG A 1 147 ? -16.834 3.802 17.561 1.00 98.44 147 ARG A O 1
ATOM 1152 N N . CYS A 1 148 ? -16.245 2.207 16.083 1.00 98.25 148 CYS A N 1
ATOM 1153 C CA . CYS A 1 148 ? -16.946 1.119 16.769 1.00 98.25 148 CYS A CA 1
ATOM 1154 C C . CYS A 1 148 ? -16.424 0.916 18.201 1.00 98.25 148 CYS A C 1
ATOM 1156 O O . CYS A 1 148 ? -17.214 0.759 19.133 1.00 98.25 148 CYS A O 1
ATOM 1158 N N . ASP A 1 149 ? -15.107 0.999 18.400 1.00 97.94 149 ASP A N 1
ATOM 1159 C CA . ASP A 1 149 ? -14.486 0.898 19.722 1.00 97.94 149 ASP A CA 1
ATOM 1160 C C . ASP A 1 149 ? -14.898 2.050 20.648 1.00 97.94 149 ASP A C 1
ATOM 1162 O O . ASP A 1 149 ? -15.227 1.828 21.816 1.00 97.94 149 ASP A O 1
ATOM 1166 N N . ILE A 1 150 ? -14.912 3.286 20.140 1.00 97.88 150 ILE A N 1
ATOM 1167 C CA . ILE A 1 150 ? -15.340 4.464 20.905 1.00 97.88 150 ILE A CA 1
ATOM 1168 C C . ILE A 1 150 ? -16.809 4.336 21.305 1.00 97.88 150 ILE A C 1
ATOM 1170 O O . ILE A 1 150 ? -17.139 4.613 22.459 1.00 97.88 150 ILE A O 1
ATOM 1174 N N . GLU A 1 151 ? -17.684 3.916 20.392 1.00 98.00 151 GLU A N 1
ATOM 1175 C CA . GLU A 1 151 ? -19.113 3.731 20.662 1.00 98.00 151 GLU A CA 1
ATOM 1176 C C . GLU A 1 151 ? -19.349 2.653 21.725 1.00 98.00 151 GLU A C 1
ATOM 1178 O O . GLU A 1 151 ? -20.060 2.896 22.707 1.00 98.00 151 GLU A O 1
ATOM 1183 N N . PHE A 1 152 ? -18.685 1.501 21.591 1.00 97.50 152 PHE A N 1
ATOM 1184 C CA . PHE A 1 152 ? -18.736 0.419 22.570 1.00 97.50 152 PHE A CA 1
ATOM 1185 C C . PHE A 1 152 ? -18.276 0.888 23.958 1.00 97.50 152 PHE A C 1
ATOM 1187 O O . PHE A 1 152 ? -19.025 0.791 24.935 1.00 97.50 152 PHE A O 1
ATOM 1194 N N . ILE A 1 153 ? -17.075 1.466 24.057 1.00 96.31 153 ILE A N 1
ATOM 1195 C CA . ILE A 1 153 ? -16.506 1.909 25.336 1.00 96.31 153 ILE A CA 1
ATOM 1196 C C . ILE A 1 153 ? -17.323 3.050 25.954 1.00 96.31 153 ILE A C 1
ATOM 1198 O O . ILE A 1 153 ? -17.508 3.086 27.172 1.00 96.31 153 ILE A O 1
ATOM 1202 N N . SER A 1 154 ? -17.839 3.976 25.144 1.00 96.38 154 SER A N 1
ATOM 1203 C CA . SER A 1 154 ? -18.687 5.071 25.631 1.00 96.38 154 SER A CA 1
ATOM 1204 C C . SER A 1 154 ? -20.008 4.547 26.188 1.00 96.38 154 SER A C 1
ATOM 1206 O O . SER A 1 154 ? -20.441 5.007 27.245 1.00 96.38 154 SER A O 1
ATOM 1208 N N . SER A 1 155 ? -20.615 3.550 25.536 1.00 95.62 155 SER A N 1
ATOM 1209 C CA . SER A 1 155 ? -21.820 2.882 26.035 1.00 95.62 155 SER A CA 1
ATOM 1210 C C . SER A 1 155 ? -21.572 2.224 27.397 1.00 95.62 155 SER A C 1
ATOM 1212 O O . SER A 1 155 ? -22.286 2.508 28.362 1.00 95.62 155 SER A O 1
ATOM 1214 N N . VAL A 1 156 ? -20.492 1.444 27.526 1.00 93.44 156 VAL A N 1
ATOM 1215 C CA . VAL A 1 156 ? -20.100 0.809 28.798 1.00 93.44 156 VAL A CA 1
ATOM 1216 C C . VAL A 1 156 ? -19.876 1.854 29.896 1.00 93.44 156 VAL A C 1
ATOM 1218 O O . VAL A 1 156 ? -20.435 1.736 30.988 1.00 93.44 156 VAL A O 1
ATOM 1221 N N . ARG A 1 157 ? -19.120 2.923 29.608 1.00 94.75 157 ARG A N 1
ATOM 1222 C CA . ARG A 1 157 ? -18.873 4.015 30.567 1.00 94.75 157 ARG A CA 1
ATOM 1223 C C . ARG A 1 157 ? -20.168 4.692 31.015 1.00 94.75 157 ARG A C 1
ATOM 1225 O O . ARG A 1 157 ? -20.335 4.938 32.207 1.00 94.75 157 ARG A O 1
ATOM 1232 N N . ASN A 1 158 ? -21.089 4.965 30.091 1.00 94.25 158 ASN A N 1
ATOM 1233 C CA . ASN A 1 158 ? -22.375 5.591 30.402 1.00 94.25 158 ASN A CA 1
ATOM 1234 C C . ASN A 1 158 ? -23.246 4.703 31.302 1.00 94.25 158 ASN A C 1
ATOM 1236 O O . ASN A 1 158 ? -23.879 5.205 32.234 1.00 94.25 158 ASN A O 1
ATOM 1240 N N . HIS A 1 159 ? -23.256 3.388 31.072 1.00 91.62 159 HIS A N 1
ATOM 1241 C CA . HIS A 1 159 ? -23.967 2.450 31.942 1.00 91.62 159 HIS A CA 1
ATOM 1242 C C . HIS A 1 159 ? -23.395 2.433 33.362 1.00 91.62 159 HIS A C 1
ATOM 1244 O O . HIS A 1 159 ? -24.153 2.549 34.326 1.00 91.62 159 HIS A O 1
ATOM 1250 N N . VAL A 1 160 ? -22.065 2.387 33.496 1.00 91.31 160 VAL A N 1
ATOM 1251 C CA . VAL A 1 160 ? -21.389 2.442 34.802 1.00 91.31 160 VAL A CA 1
ATOM 1252 C C . VAL A 1 160 ? -21.673 3.766 35.521 1.00 91.31 160 VAL A C 1
ATOM 1254 O O . VAL A 1 160 ? -22.003 3.763 36.705 1.00 91.31 160 VAL A O 1
ATOM 1257 N N . ALA A 1 161 ? -21.598 4.897 34.814 1.00 93.44 161 ALA A N 1
ATOM 1258 C CA . ALA A 1 161 ? -21.796 6.224 35.396 1.00 93.44 161 ALA A CA 1
ATOM 1259 C C . ALA A 1 161 ? -23.240 6.484 35.859 1.00 93.44 161 ALA A C 1
ATOM 1261 O O . ALA A 1 161 ? -23.456 7.205 36.830 1.00 93.44 161 ALA A O 1
ATOM 1262 N N . THR A 1 162 ? -24.232 5.915 35.170 1.00 94.25 162 THR A N 1
ATOM 1263 C CA . THR A 1 162 ? -25.656 6.133 35.478 1.00 94.25 162 THR A CA 1
ATOM 1264 C C . THR A 1 162 ? -26.238 5.125 36.468 1.00 94.25 162 THR A C 1
ATOM 1266 O O . THR A 1 162 ? -27.412 5.243 36.817 1.00 94.25 162 THR A O 1
ATOM 1269 N N . GLU A 1 163 ? -25.448 4.137 36.907 1.00 89.75 163 GLU A N 1
ATOM 1270 C CA . GLU A 1 163 ? -25.884 3.007 37.746 1.00 89.75 163 GLU A CA 1
ATOM 1271 C C . GLU A 1 163 ? -27.137 2.286 37.195 1.00 89.75 163 GLU A C 1
ATOM 1273 O O . GLU A 1 163 ? -27.908 1.668 37.936 1.00 89.75 163 GLU A O 1
ATOM 1278 N N . ARG A 1 164 ? -27.362 2.364 35.876 1.00 86.12 164 ARG A N 1
ATOM 1279 C CA . ARG A 1 164 ? -28.457 1.668 35.195 1.00 86.12 164 ARG A CA 1
ATOM 1280 C C . ARG A 1 164 ? -28.061 0.222 34.939 1.00 86.12 164 ARG A C 1
ATOM 1282 O O . ARG A 1 164 ? -26.896 -0.068 34.677 1.00 86.12 164 ARG A O 1
ATOM 1289 N N . SER A 1 165 ? -29.043 -0.680 34.956 1.00 84.25 165 SER A N 1
ATOM 1290 C CA . SER A 1 165 ? -28.821 -2.055 34.507 1.00 84.25 165 SER A CA 1
ATOM 1291 C C . SER A 1 165 ? -28.254 -2.035 33.090 1.00 84.25 165 SER A C 1
ATOM 1293 O O . SER A 1 165 ? -28.781 -1.335 32.220 1.00 84.25 165 SER A O 1
ATOM 1295 N N . LEU A 1 166 ? -27.173 -2.778 32.885 1.00 83.50 166 LEU A N 1
ATOM 1296 C CA . LEU A 1 166 ? -26.554 -2.968 31.585 1.00 83.50 166 LEU A CA 1
ATOM 1297 C C . LEU A 1 166 ? -27.599 -3.584 30.642 1.00 83.50 166 LEU A C 1
ATOM 1299 O O . LEU A 1 166 ? -28.128 -4.657 30.937 1.00 83.50 166 LEU A O 1
ATOM 1303 N N . ASP A 1 167 ? -27.944 -2.906 29.545 1.00 85.62 167 ASP A N 1
ATOM 1304 C CA . ASP A 1 167 ? -28.727 -3.565 28.502 1.00 85.62 167 ASP A CA 1
ATOM 1305 C C . ASP A 1 167 ? -27.783 -4.485 27.731 1.00 85.62 167 ASP A C 1
ATOM 1307 O O . ASP A 1 167 ? -27.064 -4.064 26.819 1.00 85.62 167 ASP A O 1
ATOM 1311 N N . ASN A 1 168 ? -27.765 -5.749 28.154 1.00 85.81 168 ASN A N 1
ATOM 1312 C CA . ASN A 1 168 ? -26.881 -6.762 27.599 1.00 85.81 168 ASN A CA 1
ATOM 1313 C C . ASN A 1 168 ? -27.047 -6.892 26.081 1.00 85.81 168 ASN A C 1
ATOM 1315 O O . ASN A 1 168 ? -26.065 -7.161 25.403 1.00 85.81 168 ASN A O 1
ATOM 1319 N N . SER A 1 169 ? -28.243 -6.659 25.526 1.00 94.19 169 SER A N 1
ATOM 1320 C CA . SER A 1 169 ? -28.456 -6.786 24.082 1.00 94.19 169 SER A CA 1
ATOM 1321 C C . SER A 1 169 ? -27.680 -5.720 23.308 1.00 94.19 169 SER A C 1
ATOM 1323 O O . SER A 1 169 ? -26.895 -6.048 22.421 1.00 94.19 169 SER A O 1
ATOM 1325 N N . THR A 1 170 ? -27.856 -4.444 23.658 1.00 94.00 170 THR A N 1
ATOM 1326 C CA . THR A 1 170 ? -27.209 -3.335 22.941 1.00 94.00 170 THR A CA 1
ATOM 1327 C C . THR A 1 170 ? -25.683 -3.405 23.050 1.00 94.00 170 THR A C 1
ATOM 1329 O O . THR A 1 170 ? -24.972 -3.250 22.058 1.00 94.00 170 THR A O 1
ATOM 1332 N N . ILE A 1 171 ? -25.150 -3.701 24.235 1.00 94.12 171 ILE A N 1
ATOM 1333 C CA . ILE A 1 171 ? -23.694 -3.766 24.439 1.00 94.12 171 ILE A CA 1
ATOM 1334 C C . ILE A 1 171 ? -23.067 -4.934 23.684 1.00 94.12 171 ILE A C 1
ATOM 1336 O O . ILE A 1 171 ? -21.997 -4.762 23.100 1.00 94.12 171 ILE A O 1
ATOM 1340 N N . MET A 1 172 ? -23.744 -6.083 23.632 1.00 94.44 172 MET A N 1
ATOM 1341 C CA . MET A 1 172 ? -23.281 -7.215 22.832 1.00 94.44 172 MET A CA 1
ATOM 1342 C C . MET A 1 172 ? -23.258 -6.877 21.340 1.00 94.44 172 MET A C 1
ATOM 1344 O O . MET A 1 172 ? -22.262 -7.165 20.684 1.00 94.44 172 MET A O 1
ATOM 1348 N N . THR A 1 173 ? -24.270 -6.174 20.817 1.00 97.06 173 THR A N 1
ATOM 1349 C CA . THR A 1 173 ? -24.260 -5.753 19.402 1.00 97.06 173 THR A CA 1
ATOM 1350 C C . THR A 1 173 ? -23.112 -4.793 19.073 1.00 97.06 173 THR A C 1
ATOM 1352 O O . THR A 1 173 ? -22.475 -4.935 18.032 1.00 97.06 173 THR A O 1
ATOM 1355 N N . LEU A 1 174 ? -22.788 -3.852 19.970 1.00 96.56 174 LEU A N 1
ATOM 1356 C CA . LEU A 1 174 ? -21.654 -2.936 19.788 1.00 96.56 174 LEU A CA 1
ATOM 1357 C C . LEU A 1 174 ? -20.309 -3.671 19.868 1.00 96.56 174 LEU A C 1
ATOM 1359 O O . LEU A 1 174 ? -19.396 -3.374 19.100 1.00 96.56 174 LEU A O 1
ATOM 1363 N N . PHE A 1 175 ? -20.194 -4.647 20.769 1.00 96.62 175 PHE A N 1
ATOM 1364 C CA . PHE A 1 175 ? -19.010 -5.494 20.878 1.00 96.62 175 PHE A CA 1
ATOM 1365 C C . PHE A 1 175 ? -18.789 -6.337 19.615 1.00 96.62 175 PHE A C 1
ATOM 1367 O O . PHE A 1 175 ? -17.674 -6.395 19.098 1.00 96.62 175 PHE A O 1
ATOM 1374 N N . GLU A 1 176 ? -19.845 -6.967 19.098 1.00 97.75 176 GLU A N 1
ATOM 1375 C CA . GLU A 1 176 ? -19.791 -7.744 17.858 1.00 97.75 176 GLU A CA 1
ATOM 1376 C C . GLU A 1 176 ? -19.416 -6.865 16.661 1.00 97.75 176 GLU A C 1
ATOM 1378 O O . GLU A 1 176 ? -18.552 -7.251 15.875 1.00 97.75 176 GLU A O 1
ATOM 1383 N N . ALA A 1 177 ? -19.985 -5.660 16.560 1.00 98.00 177 ALA A N 1
ATOM 1384 C CA . ALA A 1 177 ? -19.635 -4.701 15.515 1.00 98.00 177 ALA A CA 1
ATOM 1385 C C . ALA A 1 177 ? -18.153 -4.287 15.580 1.00 98.00 177 ALA A C 1
ATOM 1387 O O . ALA A 1 177 ? -17.465 -4.288 14.559 1.00 98.00 177 ALA A O 1
ATOM 1388 N N . ALA A 1 178 ? -17.638 -3.993 16.778 1.00 97.31 178 ALA A N 1
ATOM 1389 C CA . ALA A 1 178 ? -16.227 -3.676 16.983 1.00 97.31 178 ALA A CA 1
ATOM 1390 C C . ALA A 1 178 ? -15.304 -4.850 16.619 1.00 97.31 178 ALA A C 1
ATOM 1392 O O . ALA A 1 178 ? -14.262 -4.659 15.989 1.00 97.31 178 ALA A O 1
ATOM 1393 N N . GLN A 1 179 ? -15.693 -6.079 16.970 1.00 97.31 179 GLN A N 1
ATOM 1394 C CA . GLN A 1 179 ? -14.938 -7.272 16.598 1.00 97.31 179 GLN A CA 1
ATOM 1395 C C . GLN A 1 179 ? -14.917 -7.472 15.080 1.00 97.31 179 GLN A C 1
ATOM 1397 O O . GLN A 1 179 ? -13.845 -7.660 14.513 1.00 97.31 179 GLN A O 1
ATOM 1402 N N . LEU A 1 180 ? -16.074 -7.372 14.428 1.00 97.88 180 LEU A N 1
ATOM 1403 C CA . LEU A 1 180 ? -16.203 -7.526 12.983 1.00 97.88 180 LEU A CA 1
ATOM 1404 C C . LEU A 1 180 ? -15.366 -6.480 12.233 1.00 97.88 180 LEU A C 1
ATOM 1406 O O . LEU A 1 180 ? -14.662 -6.822 11.285 1.00 97.88 180 LEU A O 1
ATOM 1410 N N . ALA A 1 181 ? -15.360 -5.224 12.691 1.00 97.94 181 ALA A N 1
ATOM 1411 C CA . ALA A 1 181 ? -14.519 -4.180 12.106 1.00 97.94 181 ALA A CA 1
ATOM 1412 C C . ALA A 1 181 ? -13.022 -4.547 12.157 1.00 97.94 181 ALA A C 1
ATOM 1414 O O . ALA A 1 181 ? -12.295 -4.356 11.180 1.00 97.94 181 ALA A O 1
ATOM 1415 N N . ARG A 1 182 ? -12.552 -5.122 13.272 1.00 97.31 182 ARG A N 1
ATOM 1416 C CA . ARG A 1 182 ? -11.158 -5.579 13.414 1.00 97.31 182 ARG A CA 1
ATOM 1417 C C . ARG A 1 182 ? -10.852 -6.793 12.547 1.00 97.31 182 ARG A C 1
ATOM 1419 O O . ARG A 1 182 ? -9.768 -6.855 11.971 1.00 97.31 182 ARG A O 1
ATOM 1426 N N . ASP A 1 183 ? -11.802 -7.717 12.436 1.00 97.31 183 ASP A N 1
ATOM 1427 C CA . ASP A 1 183 ? -11.678 -8.907 11.595 1.00 97.31 183 ASP A CA 1
ATOM 1428 C C . ASP A 1 183 ? -11.581 -8.532 10.105 1.00 97.31 183 ASP A C 1
ATOM 1430 O O . ASP A 1 183 ? -10.914 -9.230 9.348 1.00 97.31 183 ASP A O 1
ATOM 1434 N N . HIS A 1 184 ? -12.168 -7.403 9.688 1.00 96.00 184 HIS A N 1
ATOM 1435 C CA . HIS A 1 184 ? -11.966 -6.836 8.351 1.00 96.00 184 HIS A CA 1
ATOM 1436 C C . HIS A 1 184 ? -10.640 -6.076 8.198 1.00 96.00 184 HIS A C 1
ATOM 1438 O O . HIS A 1 184 ? -9.995 -6.188 7.157 1.00 96.00 184 HIS A O 1
ATOM 1444 N N . TYR A 1 185 ? -10.220 -5.306 9.208 1.00 97.12 185 TYR A N 1
ATOM 1445 C CA . TYR A 1 185 ? -8.973 -4.532 9.152 1.00 97.12 185 TYR A CA 1
ATOM 1446 C C . TYR A 1 185 ? -7.723 -5.424 9.107 1.00 97.12 185 TYR A C 1
ATOM 1448 O O . TYR A 1 185 ? -6.812 -5.159 8.328 1.00 97.12 185 TYR A O 1
ATOM 1456 N N . GLY A 1 186 ? -7.676 -6.479 9.927 1.00 94.38 186 GLY A N 1
ATOM 1457 C CA . GLY A 1 186 ? -6.485 -7.320 10.096 1.00 94.38 186 GLY A CA 1
ATOM 1458 C C . GLY A 1 186 ? -5.963 -7.944 8.792 1.00 94.38 186 GLY A C 1
ATOM 1459 O O . GLY A 1 186 ? -4.787 -7.763 8.480 1.00 94.38 186 GLY A O 1
ATOM 1460 N N . PRO A 1 187 ? -6.799 -8.650 8.007 1.00 96.31 187 PRO A N 1
ATOM 1461 C CA . PRO A 1 187 ? -6.395 -9.208 6.716 1.00 96.31 187 PRO A CA 1
ATOM 1462 C C . PRO A 1 187 ? -5.950 -8.137 5.716 1.00 96.31 187 PRO A C 1
ATOM 1464 O O . PRO A 1 187 ? -4.924 -8.309 5.069 1.00 96.31 187 PRO A O 1
ATOM 1467 N N . ALA A 1 188 ? -6.660 -7.005 5.650 1.00 96.00 188 ALA A N 1
ATOM 1468 C CA . ALA A 1 188 ? -6.300 -5.909 4.753 1.00 96.00 188 ALA A CA 1
ATOM 1469 C C . ALA A 1 188 ? -4.922 -5.308 5.093 1.00 96.00 188 ALA A C 1
ATOM 1471 O O . ALA A 1 188 ? -4.157 -4.973 4.192 1.00 96.00 188 ALA A O 1
ATOM 1472 N N . GLU A 1 189 ? -4.579 -5.179 6.383 1.00 95.62 189 GLU A N 1
ATOM 1473 C CA . GLU A 1 189 ? -3.249 -4.716 6.814 1.00 95.62 189 GLU A CA 1
ATOM 1474 C C . GLU A 1 189 ? -2.155 -5.716 6.401 1.00 95.62 189 GLU A C 1
ATOM 1476 O O . GLU A 1 189 ? -1.099 -5.306 5.924 1.00 95.62 189 GLU A O 1
ATOM 1481 N N . ALA A 1 190 ? -2.430 -7.019 6.512 1.00 94.62 190 ALA A N 1
ATOM 1482 C CA . ALA A 1 190 ? -1.495 -8.074 6.121 1.00 94.62 190 ALA A CA 1
ATOM 1483 C C . ALA A 1 190 ? -1.271 -8.171 4.599 1.00 94.62 190 ALA A C 1
ATOM 1485 O O . ALA A 1 190 ? -0.203 -8.595 4.167 1.00 94.62 190 ALA A O 1
ATOM 1486 N N . GLU A 1 191 ? -2.254 -7.789 3.781 1.00 94.44 191 GLU A N 1
ATOM 1487 C CA . GLU A 1 191 ? -2.132 -7.751 2.315 1.00 94.44 191 GLU A CA 1
ATOM 1488 C C . GLU A 1 191 ? -1.344 -6.530 1.814 1.00 94.44 191 GLU A C 1
ATOM 1490 O O . GLU A 1 191 ? -0.741 -6.578 0.743 1.00 94.44 191 GLU A O 1
ATOM 1495 N N . TYR A 1 192 ? -1.313 -5.446 2.590 1.00 95.94 192 TYR A N 1
ATOM 1496 C CA . TYR A 1 192 ? -0.638 -4.203 2.218 1.00 95.94 192 TYR A CA 1
ATOM 1497 C C . TYR A 1 192 ? 0.890 -4.276 2.328 1.00 95.94 192 TYR A C 1
ATOM 1499 O O . TYR A 1 192 ? 1.591 -3.788 1.444 1.00 95.94 192 TYR A O 1
ATOM 1507 N N . GLU A 1 193 ? 1.418 -4.889 3.388 1.00 94.19 193 GLU A N 1
ATOM 1508 C CA . GLU A 1 193 ? 2.866 -4.957 3.643 1.00 94.19 193 GLU A CA 1
ATOM 1509 C C . GLU A 1 193 ? 3.659 -5.604 2.482 1.00 94.19 193 GLU A C 1
ATOM 1511 O O . GLU A 1 193 ? 4.626 -4.995 2.014 1.00 94.19 193 GLU A O 1
ATOM 1516 N N . PRO A 1 194 ? 3.241 -6.754 1.910 1.00 95.44 194 PRO A N 1
ATOM 1517 C CA . PRO A 1 194 ? 3.906 -7.330 0.741 1.00 95.44 194 PRO A CA 1
ATOM 1518 C C . PRO A 1 194 ? 3.938 -6.408 -0.483 1.00 95.44 194 PRO A C 1
ATOM 1520 O O . PRO A 1 194 ? 4.885 -6.475 -1.267 1.00 95.44 194 PRO A O 1
ATOM 1523 N N . LEU A 1 195 ? 2.929 -5.545 -0.661 1.00 95.44 195 LEU A N 1
ATOM 1524 C CA . LEU A 1 195 ? 2.900 -4.595 -1.774 1.00 95.44 195 LEU A CA 1
ATOM 1525 C C . LEU A 1 195 ? 3.988 -3.529 -1.620 1.00 95.44 195 LEU A C 1
ATOM 1527 O O . LEU A 1 195 ? 4.661 -3.219 -2.600 1.00 95.44 195 LEU A O 1
ATOM 1531 N N . GLU A 1 196 ? 4.204 -3.000 -0.410 1.00 96.00 196 GLU A N 1
ATOM 1532 C CA . GLU A 1 196 ? 5.280 -2.030 -0.155 1.00 96.00 196 GLU A CA 1
ATOM 1533 C C . GLU A 1 196 ? 6.665 -2.641 -0.395 1.00 96.00 196 GLU A C 1
ATOM 1535 O O . GLU A 1 196 ? 7.514 -2.013 -1.032 1.00 96.00 196 GLU A O 1
ATOM 1540 N N . VAL A 1 197 ? 6.873 -3.887 0.044 1.00 96.19 197 VAL A N 1
ATOM 1541 C CA . VAL A 1 197 ? 8.123 -4.622 -0.206 1.00 96.19 197 VAL A CA 1
ATOM 1542 C C . VAL A 1 197 ? 8.339 -4.829 -1.706 1.00 96.19 197 VAL A C 1
ATOM 1544 O O . VAL A 1 197 ? 9.426 -4.552 -2.219 1.00 96.19 197 VAL A O 1
ATOM 1547 N N . ALA A 1 198 ? 7.300 -5.262 -2.427 1.00 96.31 198 ALA A N 1
ATOM 1548 C CA . ALA A 1 198 ? 7.358 -5.417 -3.875 1.00 96.31 198 ALA A CA 1
ATOM 1549 C C . ALA A 1 198 ? 7.681 -4.083 -4.565 1.00 96.31 198 ALA A C 1
ATOM 1551 O O . ALA A 1 198 ? 8.543 -4.048 -5.437 1.00 96.31 198 ALA A O 1
ATOM 1552 N N . LEU A 1 199 ? 7.069 -2.970 -4.142 1.00 96.69 199 LEU A N 1
ATOM 1553 C CA . LEU A 1 199 ? 7.362 -1.656 -4.716 1.00 96.69 199 LEU A CA 1
ATOM 1554 C C . LEU A 1 199 ? 8.828 -1.274 -4.528 1.00 96.69 199 LEU A C 1
ATOM 1556 O O . LEU A 1 199 ? 9.455 -0.830 -5.487 1.00 96.69 199 LEU A O 1
ATOM 1560 N N . GLY A 1 200 ? 9.384 -1.487 -3.334 1.00 95.50 200 GLY A N 1
ATOM 1561 C CA . GLY A 1 200 ? 10.797 -1.221 -3.073 1.00 95.50 200 GLY A CA 1
ATOM 1562 C C . GLY A 1 200 ? 11.727 -2.005 -4.006 1.00 95.50 200 GLY A C 1
ATOM 1563 O O . GLY A 1 200 ? 12.686 -1.442 -4.539 1.00 95.50 200 GLY A O 1
ATOM 1564 N N . ALA A 1 201 ? 11.417 -3.279 -4.264 1.00 95.75 201 ALA A N 1
ATOM 1565 C CA . ALA A 1 201 ? 12.180 -4.109 -5.194 1.00 95.75 201 ALA A CA 1
ATOM 1566 C C . ALA A 1 201 ? 12.104 -3.586 -6.642 1.00 95.75 201 ALA A C 1
ATOM 1568 O O . ALA A 1 201 ? 13.135 -3.429 -7.298 1.00 95.75 201 ALA A O 1
ATOM 1569 N N . GLU A 1 202 ? 10.905 -3.246 -7.121 1.00 96.62 202 GLU A N 1
ATOM 1570 C CA . GLU A 1 202 ? 10.697 -2.729 -8.481 1.00 96.62 202 GLU A CA 1
ATOM 1571 C C . GLU A 1 202 ? 11.341 -1.345 -8.686 1.00 96.62 202 GLU A C 1
ATOM 1573 O O . GLU A 1 202 ? 11.877 -1.055 -9.757 1.00 96.62 202 GLU A O 1
ATOM 1578 N N . GLU A 1 203 ? 11.324 -0.482 -7.664 1.00 96.31 203 GLU A N 1
ATOM 1579 C CA . GLU A 1 203 ? 11.989 0.827 -7.685 1.00 96.31 203 GLU A CA 1
ATOM 1580 C C . GLU A 1 203 ? 13.512 0.694 -7.742 1.00 96.31 203 GLU A C 1
ATOM 1582 O O . GL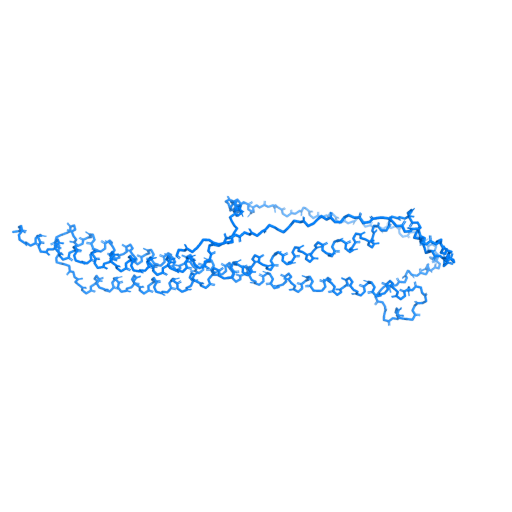U A 1 203 ? 14.181 1.436 -8.473 1.00 96.31 203 GLU A O 1
ATOM 1587 N N . TYR A 1 204 ? 14.065 -0.265 -6.997 1.00 96.81 204 TYR A N 1
ATOM 1588 C CA . TYR A 1 204 ? 15.484 -0.587 -7.061 1.00 96.81 204 TYR A CA 1
ATOM 1589 C C . TYR A 1 204 ? 15.874 -1.103 -8.452 1.00 96.81 204 TYR A C 1
ATOM 1591 O O . TYR A 1 204 ? 16.836 -0.604 -9.042 1.00 96.81 204 TYR A O 1
ATOM 1599 N N . GLU A 1 205 ? 15.101 -2.037 -9.010 1.00 96.38 205 GLU A N 1
ATOM 1600 C CA . GLU A 1 205 ? 15.324 -2.573 -10.355 1.00 96.38 205 GLU A CA 1
ATOM 1601 C C . GLU A 1 205 ? 15.258 -1.470 -11.422 1.00 96.38 205 GLU A C 1
ATOM 1603 O O . GLU A 1 205 ? 16.159 -1.351 -12.257 1.00 96.38 205 GLU A O 1
ATOM 1608 N N . LEU A 1 206 ? 14.256 -0.589 -11.353 1.00 95.50 206 LEU A N 1
ATOM 1609 C CA . LEU A 1 206 ? 14.122 0.536 -12.278 1.00 95.50 206 LEU A CA 1
ATOM 1610 C C . LEU A 1 206 ? 15.329 1.486 -12.204 1.00 95.50 206 LEU A C 1
ATOM 1612 O O . LEU A 1 206 ? 15.816 1.972 -13.231 1.00 95.50 206 LEU A O 1
ATOM 1616 N N . LYS A 1 207 ? 15.837 1.752 -10.995 1.00 96.56 207 LYS A N 1
ATOM 1617 C CA . LYS A 1 207 ? 17.029 2.582 -10.778 1.00 96.56 207 LYS A CA 1
ATOM 1618 C C . LYS A 1 207 ? 18.283 1.939 -11.372 1.00 96.56 207 LYS A C 1
ATOM 1620 O O . LYS A 1 207 ? 19.093 2.639 -11.988 1.00 96.56 207 LYS A O 1
ATOM 1625 N N . ASP A 1 208 ? 18.443 0.630 -11.209 1.00 96.06 208 ASP A N 1
ATOM 1626 C CA . ASP A 1 208 ? 19.549 -0.125 -11.797 1.00 96.06 208 ASP A CA 1
ATOM 1627 C C . ASP A 1 208 ? 19.480 -0.116 -13.335 1.00 96.06 208 ASP A C 1
ATOM 1629 O O . ASP A 1 208 ? 20.466 0.202 -14.007 1.00 96.06 208 ASP A O 1
ATOM 1633 N N . MET A 1 209 ? 18.294 -0.335 -13.912 1.00 95.69 209 MET A N 1
ATOM 1634 C CA . MET A 1 209 ? 18.066 -0.216 -15.355 1.00 95.69 209 MET A CA 1
ATOM 1635 C C . MET A 1 209 ? 18.403 1.178 -15.887 1.00 95.69 209 MET A C 1
ATOM 1637 O O . MET A 1 209 ? 19.111 1.297 -16.890 1.00 95.69 209 MET A O 1
ATOM 1641 N N . TYR A 1 210 ? 17.962 2.235 -15.200 1.00 95.69 210 TYR A N 1
ATOM 1642 C CA . TYR A 1 210 ? 18.309 3.608 -15.563 1.00 95.69 210 TYR A CA 1
ATOM 1643 C C . TYR A 1 210 ? 19.827 3.829 -15.553 1.00 95.69 210 TYR A C 1
ATOM 1645 O O . TYR A 1 210 ? 20.375 4.408 -16.490 1.00 95.69 210 TYR A O 1
ATOM 1653 N N . SER A 1 211 ? 20.532 3.332 -14.530 1.00 94.81 211 SER A N 1
ATOM 1654 C CA . SER A 1 211 ? 21.993 3.445 -14.438 1.00 94.81 211 SER A CA 1
ATOM 1655 C C . SER A 1 211 ? 22.707 2.728 -15.589 1.00 94.81 211 SER A C 1
ATOM 1657 O O . SER A 1 211 ? 23.649 3.269 -16.183 1.00 94.81 211 SER A O 1
ATOM 1659 N N . LYS A 1 212 ? 22.232 1.531 -15.958 1.00 92.69 212 LYS A N 1
ATOM 1660 C CA . LYS A 1 212 ? 22.732 0.771 -17.112 1.00 92.69 212 LYS A CA 1
ATOM 1661 C C . LYS A 1 212 ? 22.500 1.529 -18.420 1.00 92.69 212 LYS A C 1
ATOM 1663 O O . LYS A 1 212 ? 23.436 1.642 -19.216 1.00 92.69 212 LYS A O 1
ATOM 1668 N N . LEU A 1 213 ? 21.300 2.078 -18.621 1.00 92.81 213 LEU A N 1
ATOM 1669 C CA . LEU A 1 213 ? 20.938 2.858 -19.806 1.00 92.81 213 LEU A CA 1
ATOM 1670 C C . LEU A 1 213 ? 21.791 4.130 -19.917 1.00 92.81 213 LEU A C 1
ATOM 1672 O O . LEU A 1 213 ? 22.396 4.375 -20.959 1.00 92.81 213 LEU A O 1
ATOM 1676 N N . ASP A 1 214 ? 21.923 4.896 -18.833 1.00 90.25 214 ASP A N 1
ATOM 1677 C CA . ASP A 1 214 ? 22.742 6.112 -18.773 1.00 90.25 214 ASP A CA 1
ATOM 1678 C C . ASP A 1 214 ? 24.230 5.811 -19.015 1.00 90.25 214 ASP A C 1
ATOM 1680 O O . ASP A 1 214 ? 24.902 6.518 -19.767 1.00 90.25 214 ASP A O 1
ATOM 1684 N N . THR A 1 215 ? 24.751 4.717 -18.453 1.00 89.81 215 THR A N 1
ATOM 1685 C CA . THR A 1 215 ? 26.136 4.278 -18.686 1.00 89.81 215 THR A CA 1
ATOM 1686 C C . THR A 1 215 ? 26.370 3.919 -20.152 1.00 89.81 215 THR A C 1
ATOM 1688 O O . THR A 1 215 ? 27.381 4.332 -20.731 1.00 89.81 215 THR A O 1
ATOM 1691 N N . ARG A 1 216 ? 25.441 3.179 -20.773 1.00 85.50 216 ARG A N 1
ATOM 1692 C CA . ARG A 1 216 ? 25.488 2.863 -22.209 1.00 85.50 216 ARG A CA 1
ATOM 1693 C C . ARG A 1 216 ? 25.433 4.147 -23.030 1.00 85.50 216 ARG A C 1
ATOM 1695 O O . ARG A 1 216 ? 26.348 4.403 -23.808 1.00 85.50 216 ARG A O 1
ATOM 1702 N N . PHE A 1 217 ? 24.443 5.002 -22.787 1.00 86.19 217 PHE A N 1
ATOM 1703 C CA . PHE A 1 217 ? 24.276 6.278 -23.478 1.00 86.19 217 PHE A CA 1
ATOM 1704 C C . PHE A 1 217 ? 25.536 7.150 -23.388 1.00 86.19 217 PHE A C 1
ATOM 1706 O O . PHE A 1 217 ? 26.055 7.608 -24.405 1.00 86.19 217 PHE A O 1
ATOM 1713 N N . LYS A 1 218 ? 26.110 7.320 -22.190 1.00 85.31 218 LYS A N 1
ATOM 1714 C CA . LYS A 1 218 ? 27.368 8.055 -21.998 1.00 85.31 218 LYS A CA 1
ATOM 1715 C C . LYS A 1 218 ? 28.520 7.427 -22.771 1.00 85.31 218 LYS A C 1
ATOM 1717 O O . LYS A 1 218 ? 29.283 8.165 -23.380 1.00 85.31 218 LYS A O 1
ATOM 1722 N N . ARG A 1 219 ? 28.658 6.099 -22.776 1.00 82.44 219 ARG A N 1
ATOM 1723 C CA . ARG A 1 219 ? 29.712 5.414 -23.540 1.00 82.44 219 ARG A CA 1
ATOM 1724 C C . ARG A 1 219 ? 29.593 5.680 -25.044 1.00 82.44 219 ARG A C 1
ATOM 1726 O O . ARG A 1 219 ? 30.619 5.854 -25.691 1.00 82.44 219 ARG A O 1
ATOM 1733 N N . PHE A 1 220 ? 28.373 5.750 -25.576 1.00 75.38 220 PHE A N 1
ATOM 1734 C CA . PHE A 1 220 ? 28.133 5.975 -27.003 1.00 75.38 220 PHE A CA 1
ATOM 1735 C C . PHE A 1 220 ? 28.264 7.445 -27.405 1.00 75.38 220 PHE A C 1
ATOM 1737 O O . PHE A 1 220 ? 29.019 7.774 -28.314 1.00 75.38 220 PHE A O 1
ATOM 1744 N N . PHE A 1 221 ? 27.580 8.351 -26.708 1.00 72.69 221 PHE A N 1
ATOM 1745 C CA . PHE A 1 221 ? 27.526 9.763 -27.098 1.00 72.69 221 PHE A CA 1
ATOM 1746 C C . PHE A 1 221 ? 28.692 10.592 -26.555 1.00 72.69 221 PHE A C 1
ATOM 1748 O O . PHE A 1 221 ? 28.999 11.648 -27.101 1.00 72.69 221 PHE A O 1
ATOM 1755 N N . ARG A 1 222 ? 29.381 10.120 -25.506 1.00 66.75 222 ARG A N 1
ATOM 1756 C CA . ARG A 1 222 ? 30.637 10.722 -25.028 1.00 66.75 222 ARG A CA 1
ATOM 1757 C C . ARG A 1 222 ? 31.867 9.979 -25.532 1.00 66.75 222 ARG A C 1
ATOM 1759 O O . ARG A 1 222 ? 32.903 10.042 -24.867 1.00 66.75 222 ARG A O 1
ATOM 1766 N N . LEU A 1 223 ? 31.789 9.324 -26.697 1.00 56.78 223 LEU A N 1
ATOM 1767 C CA . LEU A 1 223 ? 32.980 9.044 -27.499 1.00 56.78 223 LEU A CA 1
ATOM 1768 C C . LEU A 1 223 ? 33.746 10.362 -27.627 1.00 56.78 223 LEU A C 1
ATOM 1770 O O . LEU A 1 223 ? 33.365 11.245 -28.392 1.00 56.78 223 LEU A O 1
ATOM 1774 N N . LYS A 1 224 ? 34.774 10.545 -26.791 1.00 50.44 224 LYS A N 1
ATOM 1775 C CA . LYS A 1 224 ? 35.631 11.722 -26.843 1.00 50.44 224 LYS A CA 1
ATOM 1776 C C . LYS A 1 224 ? 36.151 11.787 -28.280 1.00 50.44 224 LYS A C 1
ATOM 1778 O O . LYS A 1 224 ? 36.845 10.849 -28.671 1.00 50.44 224 LYS A O 1
ATOM 1783 N N . PRO A 1 225 ? 35.909 12.872 -29.036 1.00 50.25 225 PRO A N 1
ATOM 1784 C CA . PRO A 1 225 ? 36.373 13.010 -30.421 1.00 50.25 225 PRO A CA 1
ATOM 1785 C C . PRO A 1 225 ? 37.903 12.947 -30.604 1.00 50.25 225 PRO A C 1
ATOM 1787 O O . PRO A 1 225 ? 38.393 13.140 -31.708 1.00 50.25 225 PRO A O 1
ATOM 1790 N N . GLY A 1 226 ? 38.673 12.728 -29.532 1.00 48.72 226 GLY A N 1
ATOM 1791 C CA . GLY A 1 226 ? 40.132 12.752 -29.523 1.00 48.72 226 GLY A CA 1
ATOM 1792 C C . GLY A 1 226 ? 40.814 11.441 -29.133 1.00 48.72 226 GLY A C 1
ATOM 1793 O O . GLY A 1 226 ? 42.035 11.446 -29.022 1.00 48.72 226 GLY A O 1
ATOM 1794 N N . GLN A 1 227 ? 40.090 10.338 -28.906 1.00 48.28 227 GLN A N 1
ATOM 1795 C CA . GLN A 1 227 ? 40.745 9.035 -28.761 1.00 48.28 227 GLN A CA 1
ATOM 1796 C C . GLN A 1 227 ? 40.515 8.228 -30.040 1.00 48.28 227 GLN A C 1
ATOM 1798 O O . GLN A 1 227 ? 39.454 7.616 -30.175 1.00 48.28 227 GLN A O 1
ATOM 1803 N N . PRO A 1 228 ? 41.458 8.235 -31.006 1.00 46.97 228 PRO A N 1
ATOM 1804 C CA . PRO A 1 228 ? 41.407 7.259 -32.078 1.00 46.97 228 PRO A CA 1
ATOM 1805 C C . PRO A 1 228 ? 41.413 5.896 -31.396 1.00 46.97 228 PRO A C 1
ATOM 1807 O O . PRO A 1 228 ? 42.362 5.558 -30.684 1.00 46.97 228 PRO A O 1
ATOM 1810 N N . SER A 1 229 ? 40.331 5.133 -31.557 1.00 47.53 229 SER A N 1
ATOM 1811 C CA . SER A 1 229 ? 40.392 3.718 -31.246 1.00 47.53 229 SER A CA 1
ATOM 1812 C C . SER A 1 229 ? 41.492 3.192 -32.157 1.00 47.53 229 SER A C 1
ATOM 1814 O O . SER A 1 229 ? 41.319 3.155 -33.377 1.00 47.53 229 SER A O 1
ATOM 1816 N N . GLN A 1 230 ? 42.655 2.882 -31.593 1.00 45.19 230 GLN A N 1
ATOM 1817 C CA . GLN A 1 230 ? 43.593 2.005 -32.257 1.00 45.19 230 GLN A CA 1
ATOM 1818 C C . GLN A 1 230 ? 42.830 0.692 -32.427 1.00 45.19 230 GLN A C 1
ATOM 1820 O O . GLN A 1 230 ? 42.831 -0.161 -31.546 1.00 45.19 230 GLN A O 1
ATOM 1825 N N . GLN A 1 231 ? 42.123 0.548 -33.551 1.00 45.16 231 GLN A N 1
ATOM 1826 C CA . GLN A 1 231 ? 42.034 -0.745 -34.192 1.00 45.16 231 GLN A CA 1
ATOM 1827 C C . GLN A 1 231 ? 43.489 -1.124 -34.413 1.00 45.16 231 GLN A C 1
ATOM 1829 O O . GLN A 1 231 ? 44.155 -0.616 -35.315 1.00 45.16 231 GLN A O 1
ATOM 1834 N N . SER A 1 232 ? 44.010 -1.914 -33.484 1.00 47.12 232 SER A N 1
ATOM 1835 C CA . SER A 1 232 ? 45.229 -2.664 -33.664 1.00 47.12 232 SER A CA 1
ATOM 1836 C C . SER A 1 232 ? 45.038 -3.476 -34.939 1.00 47.12 232 SER A C 1
ATOM 1838 O O . SER A 1 232 ? 44.430 -4.544 -34.948 1.00 47.12 232 SER A O 1
ATOM 1840 N N . LEU A 1 233 ? 45.529 -2.929 -36.054 1.00 44.09 233 LEU A N 1
ATOM 1841 C CA . LEU A 1 233 ? 46.008 -3.736 -37.163 1.00 44.09 233 LEU A CA 1
ATOM 1842 C C . LEU A 1 233 ? 46.835 -4.852 -36.536 1.00 44.09 233 LEU A C 1
ATOM 1844 O O . LEU A 1 233 ? 47.676 -4.563 -35.688 1.00 44.09 233 LEU A O 1
ATOM 1848 N N . ALA A 1 234 ? 46.525 -6.095 -36.898 1.00 51.19 234 ALA A N 1
ATOM 1849 C CA . ALA A 1 234 ? 47.136 -7.292 -36.348 1.00 51.19 234 ALA A CA 1
ATOM 1850 C C . ALA A 1 234 ? 48.667 -7.163 -36.338 1.00 51.19 234 ALA A C 1
ATOM 1852 O O . ALA A 1 234 ? 49.335 -7.404 -37.343 1.00 51.19 234 ALA A O 1
ATOM 1853 N N . THR A 1 235 ? 49.226 -6.754 -35.203 1.00 48.06 235 THR A N 1
ATOM 1854 C CA . THR A 1 235 ? 50.654 -6.826 -34.960 1.00 48.06 235 THR A CA 1
ATOM 1855 C C . THR A 1 235 ? 50.947 -8.292 -34.710 1.00 48.06 235 THR A C 1
ATOM 1857 O O . THR A 1 235 ? 50.420 -8.885 -33.770 1.00 48.06 235 THR A O 1
ATOM 1860 N N . THR A 1 236 ? 51.747 -8.885 -35.593 1.00 54.25 236 THR A N 1
ATOM 1861 C CA . THR A 1 236 ? 52.358 -10.199 -35.414 1.00 54.25 236 THR A CA 1
ATOM 1862 C C . THR A 1 236 ? 52.871 -10.320 -33.982 1.00 54.25 236 THR A C 1
ATOM 1864 O O . THR A 1 236 ? 53.798 -9.614 -33.588 1.00 54.25 236 THR A O 1
ATOM 1867 N N . ILE A 1 237 ? 52.227 -11.181 -33.196 1.00 47.09 237 ILE A N 1
ATOM 1868 C CA . ILE A 1 237 ? 52.628 -11.489 -31.827 1.00 47.09 237 ILE A CA 1
ATOM 1869 C C . ILE A 1 237 ? 53.947 -12.258 -31.928 1.00 47.09 237 ILE A C 1
ATOM 1871 O O . ILE A 1 237 ? 53.967 -13.421 -32.328 1.00 47.09 237 ILE A O 1
ATOM 1875 N N . VAL A 1 238 ? 55.056 -11.589 -31.617 1.00 59.47 238 VAL A N 1
ATOM 1876 C CA . VAL A 1 238 ? 56.337 -12.244 -31.350 1.00 59.47 238 VAL A CA 1
ATOM 1877 C C . VAL A 1 238 ? 56.290 -12.689 -29.892 1.00 59.47 238 VAL A C 1
ATOM 1879 O O . VAL A 1 238 ? 56.205 -11.858 -28.991 1.00 59.47 238 VAL A O 1
ATOM 1882 N N . TYR A 1 239 ? 56.267 -14.002 -29.676 1.00 46.19 239 TYR A N 1
ATOM 1883 C CA . TYR A 1 239 ? 56.341 -14.606 -28.351 1.00 46.19 239 TYR A CA 1
ATOM 1884 C C . TYR A 1 239 ? 57.784 -14.506 -27.844 1.00 46.19 239 TYR A C 1
ATOM 1886 O O . TYR A 1 239 ? 58.679 -15.092 -28.449 1.00 46.19 239 TYR A O 1
ATOM 1894 N N . GLU A 1 240 ? 58.008 -13.782 -26.748 1.00 50.44 240 GLU A N 1
ATOM 1895 C CA . GLU A 1 240 ? 59.203 -13.986 -25.925 1.00 50.44 240 GLU A CA 1
ATOM 1896 C C . GLU A 1 240 ? 58.960 -15.161 -24.970 1.00 50.44 240 GLU A C 1
ATOM 1898 O O . GLU A 1 240 ? 57.860 -15.346 -24.441 1.00 50.44 240 GLU A O 1
ATOM 1903 N N . GLU A 1 241 ? 59.988 -15.997 -24.830 1.00 58.97 241 GLU A N 1
ATOM 1904 C CA . GLU A 1 241 ? 59.956 -17.269 -24.113 1.00 58.97 241 GLU A CA 1
ATOM 1905 C C . GLU A 1 241 ? 59.691 -17.098 -22.603 1.00 58.97 241 GLU A C 1
ATOM 1907 O O . GLU A 1 241 ? 60.145 -16.127 -21.990 1.00 58.97 241 GLU A O 1
ATOM 1912 N N . PRO A 1 242 ? 58.971 -18.047 -21.975 1.00 54.16 242 PRO A N 1
ATOM 1913 C CA . PRO A 1 242 ? 58.641 -17.985 -20.558 1.00 54.16 242 PRO A CA 1
ATOM 1914 C C . PRO A 1 242 ? 59.881 -18.237 -19.694 1.00 54.16 242 PRO A C 1
ATOM 1916 O O . PRO A 1 242 ? 60.507 -19.292 -19.775 1.00 54.16 242 PRO A O 1
ATOM 1919 N N . SER A 1 243 ? 60.195 -17.283 -18.816 1.00 55.22 243 SER A N 1
ATOM 1920 C CA . SER A 1 243 ? 61.154 -17.481 -17.730 1.00 55.22 243 SER A CA 1
ATOM 1921 C C . SER A 1 243 ? 60.403 -17.928 -16.475 1.00 55.22 243 SER A C 1
ATOM 1923 O O . SER A 1 243 ? 59.517 -17.230 -15.979 1.00 55.22 243 SER A O 1
ATOM 1925 N N . GLU A 1 244 ? 60.726 -19.133 -16.012 1.00 54.12 244 GLU A N 1
ATOM 1926 C CA . GLU A 1 244 ? 60.178 -19.776 -14.819 1.00 54.12 244 GLU A CA 1
ATOM 1927 C C . GLU A 1 244 ? 60.698 -19.152 -13.506 1.00 54.12 244 GLU A C 1
ATOM 1929 O O . GLU A 1 244 ? 61.656 -18.380 -13.490 1.00 54.12 244 GLU A O 1
ATOM 1934 N N . THR A 1 245 ? 60.113 -19.626 -12.394 1.00 48.25 245 THR A N 1
ATOM 1935 C CA . THR A 1 245 ? 60.386 -19.364 -10.959 1.00 48.25 245 THR A CA 1
ATOM 1936 C C . THR A 1 245 ? 59.576 -18.195 -10.362 1.00 48.25 245 THR A C 1
ATOM 1938 O O . THR A 1 245 ? 59.448 -17.146 -10.969 1.00 48.25 245 THR A O 1
ATOM 1941 N N . SER A 1 246 ? 58.937 -18.270 -9.189 1.00 48.16 246 SER A N 1
ATOM 1942 C CA . SER A 1 246 ? 59.038 -19.192 -8.058 1.00 48.16 246 SER A CA 1
ATOM 1943 C C . SER A 1 246 ? 57.748 -19.177 -7.220 1.00 48.16 246 SER A C 1
ATOM 1945 O O . SER A 1 246 ? 57.124 -18.143 -7.006 1.00 48.16 246 SER A O 1
ATOM 1947 N N . THR A 1 247 ? 57.433 -20.356 -6.703 1.00 46.66 247 THR A N 1
ATOM 1948 C CA . THR A 1 247 ? 56.515 -20.761 -5.634 1.00 46.66 247 THR A CA 1
ATOM 1949 C C . THR A 1 247 ? 56.592 -19.922 -4.346 1.00 46.66 247 THR A C 1
ATOM 1951 O O . THR A 1 247 ? 57.695 -19.716 -3.852 1.00 46.66 247 THR A O 1
ATOM 1954 N N . THR A 1 248 ? 55.433 -19.586 -3.755 1.00 48.12 248 THR A N 1
ATOM 1955 C CA . THR A 1 248 ? 55.113 -19.536 -2.297 1.00 48.12 248 THR A CA 1
ATOM 1956 C C . THR A 1 248 ? 53.590 -19.324 -2.158 1.00 48.12 248 THR A C 1
ATOM 1958 O O . THR A 1 248 ? 53.072 -18.267 -2.486 1.00 48.12 248 THR A O 1
ATOM 1961 N N . SER A 1 249 ? 52.762 -20.353 -1.953 1.00 49.50 249 SER A N 1
ATOM 1962 C CA . SER A 1 249 ? 52.426 -21.015 -0.677 1.00 49.50 249 SER A CA 1
ATOM 1963 C C . SER A 1 249 ? 52.062 -20.053 0.462 1.00 49.50 249 SER A C 1
ATOM 1965 O O . SER A 1 249 ? 52.948 -19.503 1.107 1.00 49.50 249 SER A O 1
ATOM 1967 N N . GLY A 1 250 ? 50.762 -19.941 0.748 1.00 48.56 250 GLY A N 1
ATOM 1968 C CA . GLY A 1 250 ? 50.203 -19.255 1.916 1.00 48.56 250 GLY A CA 1
ATOM 1969 C C . GLY A 1 250 ? 48.706 -19.532 2.042 1.00 48.56 250 GLY A C 1
ATOM 1970 O O . GLY A 1 250 ? 47.888 -18.721 1.627 1.00 48.56 250 GLY A O 1
ATOM 1971 N N . LYS A 1 251 ? 48.378 -20.734 2.529 1.00 52.66 251 LYS A N 1
ATOM 1972 C CA . LYS A 1 251 ? 47.073 -21.085 3.107 1.00 52.66 251 LYS A CA 1
ATOM 1973 C C . LYS A 1 251 ? 46.849 -20.215 4.341 1.00 52.66 251 LYS A C 1
ATOM 1975 O O . LYS A 1 251 ? 47.797 -20.100 5.099 1.00 52.66 251 LYS A O 1
ATOM 1980 N N . ASP A 1 252 ? 45.624 -19.749 4.557 1.00 54.62 252 ASP A N 1
ATOM 1981 C CA . ASP A 1 252 ? 44.975 -19.800 5.870 1.00 54.62 252 ASP A CA 1
ATOM 1982 C C . ASP A 1 252 ? 43.456 -19.811 5.652 1.00 54.62 252 ASP A C 1
ATOM 1984 O O . ASP A 1 252 ? 42.874 -18.900 5.065 1.00 54.62 252 ASP A O 1
ATOM 1988 N N . ALA A 1 253 ? 42.851 -20.935 6.033 1.00 54.03 253 ALA A N 1
ATOM 1989 C CA . ALA A 1 253 ? 41.418 -21.145 6.116 1.00 54.03 253 ALA A CA 1
ATOM 1990 C C . ALA A 1 253 ? 41.045 -20.966 7.588 1.00 54.03 253 ALA A C 1
ATOM 1992 O O . ALA A 1 253 ? 41.565 -21.689 8.437 1.00 54.03 253 ALA A O 1
ATOM 1993 N N . GLU A 1 254 ? 40.191 -19.991 7.882 1.00 60.59 254 GLU A N 1
ATOM 1994 C CA . GLU A 1 254 ? 39.676 -19.750 9.226 1.00 60.59 254 GLU A CA 1
ATOM 1995 C C . GLU A 1 254 ? 38.329 -20.472 9.364 1.00 60.59 254 GLU A C 1
ATOM 1997 O O . GLU A 1 254 ? 37.327 -20.122 8.741 1.00 60.59 254 GLU A O 1
ATOM 2002 N N . GLU A 1 255 ? 38.375 -21.566 10.117 1.00 60.66 255 GLU A N 1
ATOM 2003 C CA . GLU A 1 255 ? 37.272 -22.436 10.511 1.00 60.66 255 GLU A CA 1
ATOM 2004 C C . GLU A 1 255 ? 36.557 -21.800 11.713 1.00 60.66 255 GLU A C 1
ATOM 2006 O O . GLU A 1 255 ? 37.128 -21.697 12.799 1.00 60.66 255 GLU A O 1
ATOM 2011 N N . ILE A 1 256 ? 35.320 -21.334 11.518 1.00 61.50 256 ILE A N 1
ATOM 2012 C CA . ILE A 1 256 ? 34.474 -20.791 12.588 1.00 61.50 256 ILE A CA 1
ATOM 2013 C C . ILE A 1 256 ? 33.566 -21.915 13.090 1.00 61.50 256 ILE A C 1
ATOM 2015 O O . ILE A 1 256 ? 32.723 -22.422 12.353 1.00 61.50 256 ILE A O 1
ATOM 2019 N N . ALA A 1 257 ? 33.769 -22.299 14.349 1.00 65.12 257 ALA A N 1
ATOM 2020 C CA . ALA A 1 257 ? 32.979 -23.288 15.070 1.00 65.12 257 ALA A CA 1
ATOM 2021 C C . ALA A 1 257 ? 31.623 -22.715 15.529 1.00 65.12 257 ALA A C 1
ATOM 2023 O O . ALA A 1 257 ? 31.568 -21.648 16.142 1.00 65.12 257 ALA A O 1
ATOM 2024 N N . GLU A 1 258 ? 30.545 -23.462 15.279 1.00 63.69 258 GLU A N 1
ATOM 2025 C CA . GLU A 1 258 ? 29.231 -23.293 15.915 1.00 63.69 258 GLU A CA 1
ATOM 2026 C C . GLU A 1 258 ? 29.259 -23.782 17.377 1.00 63.69 258 GLU A C 1
ATOM 2028 O O . GLU A 1 258 ? 29.824 -24.845 17.654 1.00 63.69 258 GLU A O 1
ATOM 2033 N N . PRO A 1 259 ? 28.611 -23.076 18.320 1.00 70.62 259 PRO A N 1
ATOM 2034 C CA . PRO A 1 259 ? 28.234 -23.644 19.607 1.00 70.62 259 PRO A CA 1
ATOM 2035 C C . PRO A 1 259 ? 26.825 -24.263 19.554 1.00 70.62 259 PRO A C 1
ATOM 2037 O O . PRO A 1 259 ? 25.858 -23.594 19.194 1.00 70.62 259 PRO A O 1
ATOM 2040 N N . GLU A 1 260 ? 26.709 -25.525 19.976 1.00 63.38 260 GLU A N 1
ATOM 2041 C CA . GLU A 1 260 ? 25.432 -26.166 20.320 1.00 63.38 260 GLU A CA 1
ATOM 2042 C C . GLU A 1 260 ? 24.794 -25.483 21.546 1.00 63.38 260 GLU A C 1
ATOM 2044 O O . GLU A 1 260 ? 25.442 -25.338 22.589 1.00 63.38 260 GLU A O 1
ATOM 2049 N N . ILE A 1 261 ? 23.507 -25.130 21.439 1.00 64.00 261 ILE A N 1
ATOM 2050 C CA . ILE A 1 261 ? 22.557 -25.033 22.562 1.00 64.00 261 ILE A CA 1
ATOM 2051 C C . ILE A 1 261 ? 21.291 -25.789 22.168 1.00 64.00 261 ILE A C 1
ATOM 2053 O O . ILE A 1 261 ? 20.769 -25.512 21.065 1.00 64.00 261 ILE A O 1
#

Secondary structure (DSSP, 8-state):
-HHHHHHHHHHHHHHHHHHHHHHHHHHHHHHHHHTTTTTS----PPP----------PPPPPPPPPP-------PPPPPPPPPPPPPTTSTTGGG-TTS-HHHHHHHHHHHHHHHHHHHHHHHHHHHHHHHHHHHHHHHHHHHHHHHHHHHHHHHHHHHHHHTPPP-HHHHHHHHHHHHHHHHHHHHHHHHHHHHHHHHHHHHHHHHHHHHHHHHHHHHHHT--TT------------PPPPPP------------PPPP-

Sequence (261 aa):
MASNKAKIADQVDDVLYFYAKKQAQASSNRAARHDLLVEADVASQPSFDAIDELHMLSPPPQPAPPPSQHGRAALAPPPPDAPLPPSIFTNGIEADEYLCNPAFKLHTQVFDDLAAFVDQQVKMFKLRLDIQENRVNLKRLREEVSRCDIEFISSVRNHVATERSLDNSTIMTLFEAAQLARDHYGPAEAEYEPLEVALGAEEYELKDMYSKLDTRFKRFFRLKPGQPSQQSLATTIVYEEPSETSTTSGKDAEEIAEPEI

Radius of gyration: 37.27 Å; chains: 1; bounding box: 90×70×106 Å

pLDDT: mean 75.68, std 18.9, range [40.75, 98.44]